Protein AF-A0A954BRS1-F1 (afdb_monomer_lite)

Structure (mmCIF, N/CA/C/O backbone):
data_AF-A0A954BRS1-F1
#
_entry.id   AF-A0A954BRS1-F1
#
loop_
_atom_site.group_PDB
_atom_site.id
_atom_site.type_symbol
_atom_site.label_atom_id
_atom_site.label_alt_id
_atom_site.label_comp_id
_atom_site.label_asym_id
_atom_site.label_entity_id
_atom_site.label_seq_id
_atom_site.pdbx_PDB_ins_code
_atom_site.Cartn_x
_atom_site.Cartn_y
_atom_site.Cartn_z
_atom_site.occupancy
_atom_site.B_iso_or_equiv
_atom_site.auth_seq_id
_atom_site.auth_comp_id
_atom_site.auth_asym_id
_atom_site.auth_atom_id
_atom_site.pdbx_PDB_model_num
ATOM 1 N N . MET A 1 1 ? -21.608 2.961 -16.930 1.00 39.28 1 MET A N 1
ATOM 2 C CA . MET A 1 1 ? -21.835 3.770 -15.714 1.00 39.28 1 MET A CA 1
ATOM 3 C C . MET A 1 1 ? -21.670 5.235 -16.089 1.00 39.28 1 MET A C 1
ATOM 5 O O . MET A 1 1 ? -20.703 5.577 -16.759 1.00 39.28 1 MET A O 1
ATOM 9 N N . GLN A 1 2 ? -22.696 6.045 -15.827 1.00 29.20 2 GLN A N 1
ATOM 10 C CA . GLN A 1 2 ? -22.836 7.419 -16.323 1.00 29.20 2 GLN A CA 1
ATOM 11 C C . GLN A 1 2 ? -21.915 8.383 -15.559 1.00 29.20 2 GLN A C 1
ATOM 13 O O . GLN A 1 2 ? -21.948 8.428 -14.335 1.00 29.20 2 GLN A O 1
ATOM 18 N N . LYS A 1 3 ? -21.108 9.162 -16.293 1.00 38.12 3 LYS A N 1
ATOM 19 C CA . LYS A 1 3 ? -20.276 10.249 -15.757 1.00 38.12 3 LYS A CA 1
ATOM 20 C C . LYS A 1 3 ? -21.136 11.505 -15.573 1.00 38.12 3 LYS A C 1
ATOM 22 O O . LYS A 1 3 ? -21.625 12.058 -16.558 1.00 38.12 3 LYS A O 1
ATOM 27 N N . HIS A 1 4 ? -21.290 11.975 -14.337 1.00 37.03 4 HIS A N 1
ATOM 28 C CA . HIS A 1 4 ? -21.826 13.307 -14.058 1.00 37.03 4 HIS A CA 1
ATOM 29 C C . HIS A 1 4 ? -20.732 14.359 -14.291 1.00 37.03 4 HIS A C 1
ATOM 31 O O . HIS A 1 4 ? -19.702 14.357 -13.626 1.00 37.03 4 HIS A O 1
ATOM 37 N N . ARG A 1 5 ? -20.959 15.258 -15.257 1.00 33.34 5 ARG A N 1
ATOM 38 C CA . ARG A 1 5 ? -20.211 16.512 -15.423 1.00 33.34 5 ARG A CA 1
ATOM 39 C C . ARG A 1 5 ? -20.953 17.614 -14.668 1.00 33.34 5 ARG A C 1
ATOM 41 O O . ARG A 1 5 ? -22.129 17.838 -14.946 1.00 33.34 5 ARG A O 1
ATOM 48 N N . LEU A 1 6 ? -20.273 18.309 -13.760 1.00 35.78 6 LEU A N 1
ATOM 49 C CA . LEU A 1 6 ? -20.763 19.554 -13.162 1.00 35.78 6 LEU A CA 1
ATOM 50 C C . LEU A 1 6 ? -20.298 20.758 -14.007 1.00 35.78 6 LEU A C 1
ATOM 52 O O . LEU A 1 6 ? -19.149 20.764 -14.458 1.00 35.78 6 LEU A O 1
ATOM 56 N N . PRO A 1 7 ? -21.161 21.760 -14.260 1.00 41.19 7 PRO A N 1
ATOM 57 C CA . PRO A 1 7 ? -20.803 22.958 -15.008 1.00 41.19 7 PRO A CA 1
ATOM 58 C C . PRO A 1 7 ? -20.132 24.009 -14.113 1.00 41.19 7 PRO A C 1
ATOM 60 O O . PRO A 1 7 ? -20.486 24.184 -12.949 1.00 41.19 7 PRO A O 1
ATOM 63 N N . GLY A 1 8 ? -19.163 24.718 -14.695 1.00 30.48 8 GLY A N 1
ATOM 64 C CA . GLY A 1 8 ? -18.417 25.792 -14.052 1.00 30.48 8 GLY A CA 1
ATOM 65 C C . GLY A 1 8 ? -19.248 27.048 -13.793 1.00 30.48 8 GLY A C 1
ATOM 66 O O . GLY A 1 8 ? -20.135 27.403 -14.570 1.00 30.48 8 GLY A O 1
ATOM 67 N N . LEU A 1 9 ? -18.894 27.749 -12.716 1.00 33.72 9 LEU A N 1
ATOM 68 C CA . LEU A 1 9 ? -19.356 29.099 -12.424 1.00 33.72 9 LEU A CA 1
ATOM 69 C C . LEU A 1 9 ? -18.153 30.051 -12.488 1.00 33.72 9 LEU A C 1
ATOM 71 O O . LEU A 1 9 ? -17.245 29.988 -11.663 1.00 33.72 9 LEU A O 1
ATOM 75 N N . MET A 1 10 ? -18.151 30.921 -13.499 1.00 32.47 10 MET A N 1
ATOM 76 C CA . MET A 1 10 ? -17.322 32.124 -13.548 1.00 32.47 10 MET A CA 1
ATOM 77 C C . MET A 1 10 ? -17.884 33.156 -12.567 1.00 32.47 10 MET A C 1
ATOM 79 O O . MET A 1 10 ? -19.060 33.504 -12.658 1.00 32.47 10 MET A O 1
ATOM 83 N N . ALA A 1 11 ? -17.036 33.715 -11.707 1.00 34.16 11 ALA A N 1
ATOM 84 C CA . ALA A 1 11 ? -17.316 34.971 -11.023 1.00 34.16 11 ALA A CA 1
ATOM 85 C C . ALA A 1 11 ? -16.208 35.979 -11.355 1.00 34.16 11 ALA A C 1
ATOM 87 O O . ALA A 1 11 ? -15.057 35.825 -10.951 1.00 34.16 11 ALA A O 1
ATOM 88 N N . LEU A 1 12 ? -16.586 36.995 -12.136 1.00 31.58 12 LEU A N 1
ATOM 89 C CA . LEU A 1 12 ? -15.852 38.244 -12.314 1.00 31.58 12 LEU A CA 1
ATOM 90 C C . LEU A 1 12 ? -15.767 38.974 -10.968 1.00 31.58 12 LEU A C 1
ATOM 92 O O . LEU A 1 12 ? -16.793 39.187 -10.325 1.00 31.58 12 LEU A O 1
ATOM 96 N N . LEU A 1 13 ? -14.582 39.468 -10.612 1.00 31.12 13 LEU A N 1
ATOM 97 C CA . LEU A 1 13 ? -14.443 40.549 -9.641 1.00 31.12 13 LEU A CA 1
ATOM 98 C C . LEU A 1 13 ? -13.530 41.633 -10.217 1.00 31.12 13 LEU A C 1
ATOM 100 O O . LEU A 1 13 ? -12.392 41.401 -10.618 1.00 31.12 13 LEU A O 1
ATOM 104 N N . THR A 1 14 ? -14.138 42.805 -10.337 1.00 32.53 14 THR A N 1
ATOM 105 C CA . THR A 1 14 ? -13.657 44.045 -10.937 1.00 32.53 14 THR A CA 1
ATOM 106 C C . THR A 1 14 ? -12.590 44.749 -10.107 1.00 32.53 14 THR A C 1
ATOM 108 O O . THR A 1 14 ? -12.611 44.731 -8.879 1.00 32.53 14 THR A O 1
ATOM 111 N N . LEU A 1 15 ? -11.709 45.436 -10.841 1.00 30.33 15 LEU A N 1
ATOM 112 C CA . LEU A 1 15 ? -10.678 46.363 -10.389 1.00 30.33 15 LEU A CA 1
ATOM 113 C C . LEU A 1 15 ? -11.187 47.426 -9.398 1.00 30.33 15 LEU A C 1
ATOM 115 O O . LEU A 1 15 ? -12.206 48.072 -9.636 1.00 30.33 15 LEU A O 1
ATOM 119 N N . GLY A 1 16 ? -10.361 47.714 -8.391 1.00 28.31 16 GLY A N 1
ATOM 120 C CA . GLY A 1 16 ? -10.370 48.956 -7.621 1.00 28.31 16 GLY A CA 1
ATOM 121 C C . GLY A 1 16 ? -8.934 49.444 -7.434 1.00 28.31 16 GLY A C 1
ATOM 122 O O . GLY A 1 16 ? -8.143 48.818 -6.738 1.00 28.31 16 GLY A O 1
ATOM 123 N N . CYS A 1 17 ? -8.598 50.530 -8.120 1.00 24.92 17 CYS A N 1
ATOM 124 C CA . CYS A 1 17 ? -7.286 51.154 -8.211 1.00 24.92 17 CYS A CA 1
ATOM 125 C C . CYS A 1 17 ? -7.252 52.391 -7.303 1.00 24.92 17 CYS A C 1
ATOM 127 O O . CYS A 1 17 ? -8.019 53.313 -7.562 1.00 24.92 17 CYS A O 1
ATOM 129 N N . THR A 1 18 ? -6.336 52.461 -6.327 1.00 32.69 18 THR A N 1
ATOM 130 C CA . THR A 1 18 ? -5.859 53.749 -5.790 1.00 32.69 18 THR A CA 1
ATOM 131 C C . THR A 1 18 ? -4.382 53.670 -5.402 1.00 32.69 18 THR A C 1
ATOM 133 O O . THR A 1 18 ? -3.932 52.750 -4.727 1.00 32.69 18 THR A O 1
ATOM 136 N N . LEU A 1 19 ? -3.661 54.665 -5.913 1.00 30.50 19 LEU A N 1
ATOM 137 C CA . LEU A 1 19 ? -2.230 54.945 -5.884 1.00 30.50 19 LEU A CA 1
ATOM 138 C C . LEU A 1 19 ? -1.729 55.565 -4.555 1.00 30.50 19 LEU A C 1
ATOM 140 O O . LEU A 1 19 ? -2.523 56.106 -3.791 1.00 30.50 19 LEU A O 1
ATOM 144 N N . LEU A 1 20 ? -0.386 55.655 -4.473 1.00 29.64 20 LEU A N 1
ATOM 145 C CA . LEU A 1 20 ? 0.505 56.484 -3.622 1.00 29.64 20 LEU A CA 1
ATOM 146 C C . LEU A 1 20 ? 1.014 55.791 -2.340 1.00 29.64 20 LEU A C 1
ATOM 148 O O . LEU A 1 20 ? 0.230 55.252 -1.580 1.00 29.64 20 LEU A O 1
ATOM 152 N N . ALA A 1 21 ? 2.299 55.814 -1.974 1.00 28.97 21 ALA A N 1
ATOM 153 C CA . ALA A 1 21 ? 3.507 56.374 -2.576 1.00 28.97 21 ALA A CA 1
ATOM 154 C C . ALA A 1 21 ? 4.735 55.952 -1.731 1.00 28.97 21 ALA A C 1
ATOM 156 O O . ALA A 1 21 ? 4.647 55.912 -0.512 1.00 28.97 21 ALA A O 1
ATOM 157 N N . VAL A 1 22 ? 5.874 55.769 -2.415 1.00 29.62 22 VAL A N 1
ATOM 158 C CA . VAL A 1 22 ? 7.254 56.102 -1.989 1.00 29.62 22 VAL A CA 1
ATOM 159 C C . VAL A 1 22 ? 7.907 55.306 -0.842 1.00 29.62 22 VAL A C 1
ATOM 161 O O . VAL A 1 22 ? 7.556 55.446 0.322 1.00 29.62 22 VAL A O 1
ATOM 164 N N . GLY A 1 23 ? 9.040 54.668 -1.173 1.00 26.72 23 GLY A N 1
ATOM 165 C CA . GLY A 1 23 ? 10.257 54.833 -0.366 1.00 26.72 23 GLY A CA 1
ATOM 166 C C . GLY A 1 23 ? 11.104 53.588 -0.081 1.00 26.72 23 GLY A C 1
ATOM 167 O O . GLY A 1 23 ? 10.719 52.743 0.708 1.00 26.72 23 GLY A O 1
ATOM 168 N N . CYS A 1 24 ? 12.333 53.612 -0.606 1.00 25.83 24 CYS A N 1
ATOM 169 C CA . CYS A 1 24 ? 13.547 52.921 -0.140 1.00 25.83 24 CYS A CA 1
ATOM 170 C C . CYS A 1 24 ? 13.795 51.431 -0.464 1.00 25.83 24 CYS A C 1
ATOM 172 O O . CYS A 1 24 ? 13.363 50.506 0.211 1.00 25.83 24 CYS A O 1
ATOM 174 N N . SER A 1 25 ? 14.662 51.271 -1.470 1.00 32.06 25 SER A N 1
ATOM 175 C CA . SER A 1 25 ? 15.741 50.285 -1.621 1.00 32.06 25 SER A CA 1
ATOM 176 C C . SER A 1 25 ? 16.180 49.545 -0.345 1.00 32.06 25 SER A C 1
ATOM 178 O O . SER A 1 25 ? 16.540 50.168 0.650 1.00 32.06 25 SER A O 1
ATOM 180 N N . THR A 1 26 ? 16.287 48.217 -0.418 1.00 35.19 26 THR A N 1
ATOM 181 C CA . THR A 1 26 ? 17.579 47.502 -0.364 1.00 35.19 26 THR A CA 1
ATOM 182 C C . THR A 1 26 ? 17.375 46.011 -0.640 1.00 35.19 26 THR A C 1
ATOM 184 O O . THR A 1 26 ? 16.468 45.356 -0.140 1.00 35.19 26 THR A O 1
ATOM 187 N N . THR A 1 27 ? 18.249 45.474 -1.480 1.00 41.09 27 THR A N 1
ATOM 188 C CA . THR A 1 27 ? 18.452 44.050 -1.746 1.00 41.09 27 THR A CA 1
ATOM 189 C C . THR A 1 27 ? 18.864 43.288 -0.484 1.00 41.09 27 THR A C 1
ATOM 191 O O . THR A 1 27 ? 19.872 43.652 0.122 1.00 41.09 27 THR A O 1
ATOM 194 N N . LYS A 1 28 ? 18.207 42.165 -0.160 1.00 34.03 28 LYS A N 1
ATOM 195 C CA . LYS A 1 28 ? 18.856 41.069 0.581 1.00 34.03 28 LYS A CA 1
ATOM 196 C C . LYS A 1 28 ? 18.147 39.726 0.364 1.00 34.03 28 LYS A C 1
ATOM 198 O O . LYS A 1 28 ? 16.968 39.580 0.658 1.00 34.03 28 LYS A O 1
ATOM 203 N N . LYS A 1 29 ? 18.899 38.758 -0.173 1.00 36.53 29 LYS A N 1
ATOM 204 C CA . LYS A 1 29 ? 18.597 37.321 -0.116 1.00 36.53 29 LYS A CA 1
ATOM 205 C C . LYS A 1 29 ? 18.714 36.874 1.344 1.00 36.53 29 LYS A C 1
ATOM 207 O O . LYS A 1 29 ? 19.709 37.217 1.976 1.00 36.53 29 LYS A O 1
ATOM 212 N N . ALA A 1 30 ? 17.755 36.097 1.834 1.00 33.16 30 ALA A N 1
ATOM 213 C CA . ALA A 1 30 ? 17.856 35.383 3.102 1.00 33.16 30 ALA A CA 1
ATOM 214 C C . ALA A 1 30 ? 18.032 33.886 2.802 1.00 33.16 30 ALA A C 1
ATOM 216 O O . ALA A 1 30 ? 17.061 33.162 2.615 1.00 33.16 30 ALA A O 1
ATOM 217 N N . ASN A 1 31 ? 19.294 33.474 2.678 1.00 35.81 31 ASN A N 1
ATOM 218 C CA . ASN A 1 31 ? 19.746 32.142 3.065 1.00 35.81 31 ASN A CA 1
ATOM 219 C C . ASN A 1 31 ? 20.527 32.382 4.355 1.00 35.81 31 ASN A C 1
ATOM 221 O O . ASN A 1 31 ? 21.658 32.857 4.275 1.00 35.81 31 ASN A O 1
ATOM 225 N N . ASP A 1 32 ? 19.920 32.108 5.503 1.00 32.66 32 ASP A N 1
ATOM 226 C CA . ASP A 1 32 ? 20.628 32.094 6.780 1.00 32.66 32 ASP A CA 1
ATOM 227 C C . ASP A 1 32 ? 20.746 30.632 7.225 1.00 32.66 32 ASP A C 1
ATOM 229 O O . ASP A 1 32 ? 19.854 30.064 7.853 1.00 32.66 32 ASP A O 1
ATOM 233 N N . GLU A 1 33 ? 21.859 30.013 6.833 1.00 35.00 33 GLU A N 1
ATOM 234 C CA . GLU A 1 33 ? 22.472 28.929 7.599 1.00 35.00 33 GLU A CA 1
ATOM 235 C C . GLU A 1 33 ? 23.139 29.556 8.836 1.00 35.00 33 GLU A C 1
ATOM 237 O O . GLU A 1 33 ? 23.806 30.590 8.705 1.00 35.00 33 GLU A O 1
ATOM 242 N N . PRO A 1 34 ? 23.013 28.977 10.041 1.00 34.97 34 PRO A N 1
ATOM 243 C CA . PRO A 1 34 ? 23.791 29.445 11.174 1.00 34.97 34 PRO A CA 1
ATOM 244 C C . PRO A 1 34 ? 25.262 29.048 10.998 1.00 34.97 34 PRO A C 1
ATOM 246 O O . PRO A 1 34 ? 25.619 27.874 10.912 1.00 34.97 34 PRO A O 1
ATOM 249 N N . ALA A 1 35 ? 26.116 30.069 10.963 1.00 32.16 35 ALA A N 1
ATOM 250 C CA . ALA A 1 35 ? 27.563 29.953 10.958 1.00 32.16 35 ALA A CA 1
ATOM 251 C C . ALA A 1 35 ? 28.080 29.311 12.258 1.00 32.16 35 ALA A C 1
ATOM 253 O O . ALA A 1 35 ? 27.888 29.852 13.349 1.00 32.16 35 ALA A O 1
ATOM 254 N N . CYS A 1 36 ? 28.816 28.206 12.139 1.00 29.81 36 CYS A N 1
ATOM 255 C CA . CYS A 1 36 ? 29.741 27.761 13.176 1.00 29.81 36 CYS A CA 1
ATOM 256 C C . CYS A 1 36 ? 30.990 28.654 13.125 1.00 29.81 36 CYS A C 1
ATOM 258 O O . CYS A 1 36 ? 31.814 28.542 12.217 1.00 29.81 36 CYS A O 1
ATOM 260 N N . GLY A 1 37 ? 31.107 29.570 14.087 1.00 30.98 37 GLY A N 1
ATOM 261 C CA . GLY A 1 37 ? 32.340 30.306 14.350 1.00 30.98 37 GLY A CA 1
ATOM 262 C C . GLY A 1 37 ? 33.430 29.364 14.865 1.00 30.98 37 GLY A C 1
ATOM 263 O O . GLY A 1 37 ? 33.167 28.499 15.697 1.00 30.98 37 GLY A O 1
ATOM 264 N N . GLY A 1 38 ? 34.644 29.518 14.340 1.00 31.33 38 GLY A N 1
ATOM 265 C CA . GLY A 1 38 ? 35.818 28.788 14.801 1.00 31.33 38 GLY A CA 1
ATOM 266 C C . GLY A 1 38 ? 36.460 29.435 16.025 1.00 31.33 38 GLY A C 1
ATOM 267 O O . GLY A 1 38 ? 36.491 30.652 16.122 1.00 31.33 38 GLY A O 1
ATOM 268 N N . GLU A 1 39 ? 37.002 28.617 16.923 1.00 30.11 39 GLU A N 1
ATOM 269 C CA . GLU A 1 39 ? 38.401 28.677 17.364 1.00 30.11 39 GLU A CA 1
ATOM 270 C C . GLU A 1 39 ? 38.724 27.474 18.263 1.00 30.11 39 GLU A C 1
ATOM 272 O O . GLU A 1 39 ? 37.850 26.778 18.770 1.00 30.11 39 GLU A O 1
ATOM 277 N N . ALA A 1 40 ? 40.012 27.173 18.344 1.00 32.09 40 ALA A N 1
ATOM 278 C CA . ALA A 1 40 ? 40.575 25.868 18.632 1.00 32.09 40 ALA A CA 1
ATOM 279 C C . ALA A 1 40 ? 40.472 25.392 20.094 1.00 32.09 40 ALA A C 1
ATOM 281 O O . ALA A 1 40 ? 40.858 26.098 21.018 1.00 32.09 40 ALA A O 1
ATOM 282 N N . CYS A 1 41 ? 40.107 24.118 20.257 1.00 31.38 41 CYS A N 1
ATOM 283 C CA . CYS A 1 41 ? 40.555 23.161 21.282 1.00 31.38 41 CYS A CA 1
ATOM 284 C C . CYS A 1 41 ? 40.460 21.786 20.579 1.00 31.38 41 CYS A C 1
ATOM 286 O O . CYS A 1 41 ? 39.425 21.468 20.016 1.00 31.38 41 CYS A O 1
ATOM 288 N N . GLY A 1 42 ? 41.482 20.952 20.412 1.00 28.62 42 GLY A N 1
ATOM 289 C CA . GLY A 1 42 ? 42.539 20.626 21.353 1.00 28.62 42 GLY A CA 1
ATOM 290 C C . GLY A 1 42 ? 42.311 19.218 21.915 1.00 28.62 42 GLY A C 1
ATOM 291 O O . GLY A 1 42 ? 42.106 19.082 23.108 1.00 28.62 42 GLY A O 1
ATOM 292 N N . GLY A 1 43 ? 42.364 18.187 21.062 1.00 30.59 43 GLY A N 1
ATOM 293 C CA . GLY A 1 43 ? 42.568 16.795 21.479 1.00 30.59 43 GLY A CA 1
ATOM 294 C C . GLY A 1 43 ? 41.331 15.978 21.884 1.00 30.59 43 GLY A C 1
ATOM 295 O O . GLY A 1 43 ? 40.523 16.381 22.705 1.00 30.59 43 GLY A O 1
ATOM 296 N N . SER A 1 44 ? 41.327 14.739 21.382 1.00 35.78 44 SER A N 1
ATOM 297 C CA . SER A 1 44 ? 40.553 13.581 21.844 1.00 35.78 44 SER A CA 1
ATOM 298 C C . SER A 1 44 ? 39.067 13.506 21.459 1.00 35.78 44 SER A C 1
ATOM 300 O O . SER A 1 44 ? 38.248 14.319 21.859 1.00 35.78 44 SER A O 1
ATOM 302 N N . ALA A 1 45 ? 38.744 12.427 20.738 1.00 38.97 45 ALA A N 1
ATOM 303 C CA . ALA A 1 45 ? 37.420 11.819 20.613 1.00 38.97 45 ALA A CA 1
ATOM 304 C C . ALA A 1 45 ? 36.270 12.718 20.113 1.00 38.97 45 ALA A C 1
ATOM 306 O O . ALA A 1 45 ? 35.374 13.078 20.869 1.00 38.97 45 ALA A O 1
ATOM 307 N N . CYS A 1 46 ? 36.189 12.933 18.797 1.00 29.38 46 CYS A N 1
ATOM 308 C CA . CYS A 1 46 ? 34.884 13.145 18.166 1.00 29.38 46 CYS A CA 1
ATOM 309 C C . CYS A 1 46 ? 34.291 11.770 17.863 1.00 29.38 46 CYS A C 1
ATOM 311 O O . CYS A 1 46 ? 34.499 11.189 16.797 1.00 29.38 46 CYS A O 1
ATOM 313 N N . GLY A 1 47 ? 33.626 11.224 18.881 1.00 29.39 47 GLY A N 1
ATOM 314 C CA . GLY A 1 47 ? 32.664 10.156 18.698 1.00 29.39 47 GLY A CA 1
ATOM 315 C C . GLY A 1 47 ? 31.600 10.595 17.699 1.00 29.39 47 GLY A C 1
ATOM 316 O O . GLY A 1 47 ? 31.274 11.774 17.584 1.00 29.39 47 GLY A O 1
ATOM 317 N N . SER A 1 48 ? 31.090 9.617 16.968 1.00 32.72 48 SER A N 1
ATOM 318 C CA . SER A 1 48 ? 29.835 9.692 16.242 1.00 32.72 48 SER A CA 1
ATOM 319 C C . SER A 1 48 ? 28.751 10.281 17.149 1.00 32.72 48 SER A C 1
ATOM 321 O O . SER A 1 48 ? 28.161 9.560 17.956 1.00 32.72 48 SER 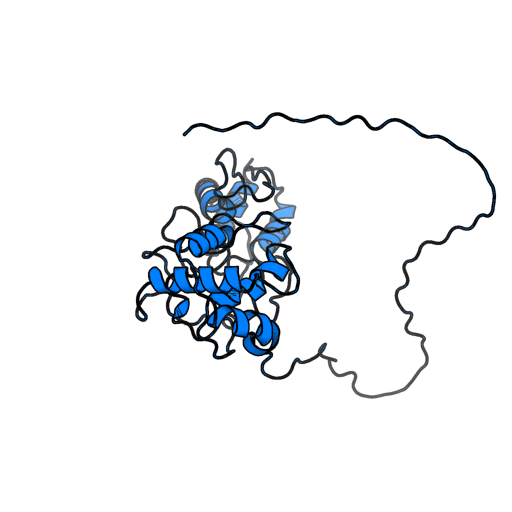A O 1
ATOM 323 N N . GLU A 1 49 ? 28.488 11.578 17.026 1.00 29.78 49 GLU A N 1
ATOM 324 C CA . GLU A 1 49 ? 27.228 12.161 17.463 1.00 29.78 49 GLU A CA 1
ATOM 325 C C . GLU A 1 49 ? 26.155 11.597 16.537 1.00 29.78 49 GLU A C 1
ATOM 327 O O . GLU A 1 49 ? 25.850 12.112 15.464 1.00 29.78 49 GLU A O 1
ATOM 332 N N . THR A 1 50 ? 25.634 10.443 16.942 1.00 33.47 50 THR A N 1
ATOM 333 C CA . THR A 1 50 ? 24.315 9.978 16.552 1.00 33.47 50 THR A CA 1
ATOM 334 C C . THR A 1 50 ? 23.351 11.138 16.762 1.00 33.47 50 THR A C 1
ATOM 336 O O . THR A 1 50 ? 23.135 11.557 17.901 1.00 33.47 50 THR A O 1
ATOM 339 N N . CYS A 1 51 ? 22.789 11.667 15.674 1.00 29.84 51 CYS A N 1
ATOM 340 C CA . CYS A 1 51 ? 21.585 12.480 15.738 1.00 29.84 51 CYS A CA 1
ATOM 341 C C . CYS A 1 51 ? 20.569 11.723 16.601 1.00 29.84 51 CYS A C 1
ATOM 343 O O . CYS A 1 51 ? 20.217 10.599 16.255 1.00 29.84 51 CYS A O 1
ATOM 345 N N . GLY A 1 52 ? 20.216 12.319 17.745 1.00 29.30 52 GLY A N 1
ATOM 346 C CA . GLY A 1 52 ? 19.161 11.919 18.677 1.00 29.30 52 GLY A CA 1
ATOM 347 C C . GLY A 1 52 ? 18.774 10.444 18.653 1.00 29.30 52 GLY A C 1
ATOM 348 O O . GLY A 1 52 ? 17.859 10.061 17.934 1.00 29.30 52 GLY A O 1
ATOM 349 N N . GLY A 1 53 ? 19.426 9.626 19.481 1.00 32.97 53 GLY A N 1
ATOM 350 C CA . GLY A 1 53 ? 18.856 8.338 19.857 1.00 32.97 53 GLY A CA 1
ATOM 351 C C . GLY A 1 53 ? 17.557 8.572 20.627 1.00 32.97 53 GLY A C 1
ATOM 352 O O . GLY A 1 53 ? 17.603 8.853 21.824 1.00 32.97 53 GLY A O 1
ATOM 353 N N . GLU A 1 54 ? 16.420 8.493 19.938 1.00 35.53 54 GLU A N 1
ATOM 354 C CA . GLU A 1 54 ? 15.097 8.465 20.556 1.00 35.53 54 GLU A CA 1
ATOM 355 C C . GLU A 1 54 ? 14.984 7.211 21.434 1.00 35.53 54 GLU A C 1
ATOM 357 O O . GLU A 1 54 ? 15.291 6.080 21.042 1.00 35.53 54 GLU A O 1
ATOM 362 N N . THR A 1 55 ? 14.632 7.444 22.694 1.00 36.53 55 THR A N 1
ATOM 363 C CA . THR A 1 55 ? 14.453 6.421 23.719 1.00 36.53 55 THR A CA 1
ATOM 364 C C . THR A 1 55 ? 13.205 5.584 23.454 1.00 36.53 55 THR A C 1
ATOM 366 O O . THR A 1 55 ? 12.268 6.018 22.800 1.00 36.53 55 THR A O 1
ATOM 369 N N . ALA A 1 56 ? 13.196 4.370 24.002 1.00 39.31 56 ALA A N 1
ATOM 370 C CA . ALA A 1 56 ? 12.118 3.395 23.918 1.00 39.31 56 ALA A CA 1
ATOM 371 C C . ALA A 1 56 ? 10.692 3.987 24.013 1.00 39.31 56 ALA A C 1
ATOM 373 O O . ALA A 1 56 ? 10.225 4.311 25.099 1.00 39.31 56 ALA A O 1
ATOM 374 N N . GLY A 1 57 ? 9.982 3.980 22.881 1.00 44.31 57 GLY A N 1
ATOM 375 C CA . GLY A 1 57 ? 8.527 3.872 22.822 1.00 44.31 57 GLY A CA 1
ATOM 376 C C . GLY A 1 57 ? 7.741 5.171 22.949 1.00 44.31 57 GLY A C 1
ATOM 377 O O . GLY A 1 57 ? 6.983 5.311 23.903 1.00 44.31 57 GLY A O 1
ATOM 378 N N . ASP A 1 58 ? 7.771 6.013 21.918 1.00 46.56 58 ASP A N 1
ATOM 379 C CA . ASP A 1 58 ? 6.598 6.827 21.591 1.00 46.56 58 ASP A CA 1
ATOM 380 C C . ASP A 1 58 ? 5.465 5.866 21.204 1.00 46.56 58 ASP A C 1
ATOM 382 O O . ASP A 1 58 ? 5.370 5.381 20.069 1.00 46.56 58 ASP A O 1
ATOM 386 N N . LYS A 1 59 ? 4.619 5.493 22.169 1.00 63.09 59 LYS A N 1
ATOM 387 C CA . LYS A 1 59 ? 3.426 4.708 21.853 1.00 63.09 59 LYS A CA 1
ATOM 388 C C . LYS A 1 59 ? 2.522 5.603 21.018 1.00 63.09 59 LYS A C 1
ATOM 390 O O . LYS A 1 59 ? 2.171 6.695 21.443 1.00 63.09 59 LYS A O 1
ATOM 395 N N . LEU A 1 60 ? 2.116 5.139 19.837 1.00 63.41 60 LEU A N 1
ATOM 396 C CA . LEU A 1 60 ? 1.128 5.832 18.996 1.00 63.41 60 LEU A CA 1
ATOM 397 C C . LEU A 1 60 ? -0.117 6.244 19.796 1.00 63.41 60 LEU A C 1
ATOM 399 O O . LEU A 1 60 ? -0.684 7.303 19.562 1.00 63.41 60 LEU A O 1
ATOM 403 N N . GLU A 1 61 ? -0.480 5.424 20.779 1.00 62.41 61 GLU A N 1
ATOM 404 C CA . GLU A 1 61 ? -1.551 5.678 21.737 1.00 62.41 61 GLU A CA 1
ATOM 405 C C . GLU A 1 61 ? -1.324 6.925 22.590 1.00 62.41 61 GLU A C 1
ATOM 407 O O . GLU A 1 61 ? -2.293 7.571 22.924 1.00 62.41 61 GLU A O 1
ATOM 412 N N . GLU A 1 62 ? -0.088 7.286 22.939 1.00 69.50 62 GLU A N 1
ATOM 413 C CA . GLU A 1 62 ? 0.217 8.495 23.719 1.00 69.50 62 GLU A CA 1
ATOM 414 C C . GLU A 1 62 ? 0.178 9.741 22.827 1.00 69.50 62 GLU A C 1
ATOM 416 O O . GLU A 1 62 ? -0.318 10.790 23.232 1.00 69.50 62 GLU A O 1
ATOM 421 N N . ARG A 1 63 ? 0.640 9.614 21.578 1.00 70.12 63 ARG A N 1
ATOM 422 C CA . ARG A 1 63 ? 0.637 10.709 20.600 1.00 70.12 63 ARG A CA 1
ATOM 423 C C . ARG A 1 63 ? -0.767 11.083 20.124 1.00 70.12 63 ARG A C 1
ATOM 425 O O . ARG A 1 63 ? -1.025 12.255 19.865 1.00 70.12 63 ARG A O 1
ATOM 432 N N . PHE A 1 64 ? -1.642 10.092 19.992 1.00 75.44 64 PHE A N 1
ATOM 433 C CA . PHE A 1 64 ? -3.013 10.256 19.508 1.00 75.44 64 PHE A CA 1
ATOM 434 C C . PHE A 1 64 ? -4.055 9.926 20.586 1.00 75.44 64 PHE A C 1
ATOM 436 O O . PHE A 1 64 ? -5.213 9.672 20.260 1.00 75.44 64 PHE A O 1
ATOM 443 N N . ALA A 1 65 ? -3.648 9.943 21.865 1.00 76.81 65 ALA A N 1
ATOM 444 C CA . ALA A 1 65 ? -4.478 9.558 23.010 1.00 76.81 65 ALA A CA 1
ATOM 445 C C . ALA A 1 65 ? -5.813 10.291 23.009 1.00 76.81 65 ALA A C 1
ATOM 447 O O . ALA A 1 65 ? -6.860 9.668 23.084 1.00 76.81 65 ALA A O 1
ATOM 448 N N . GLU A 1 66 ? -5.777 11.614 22.858 1.00 83.25 66 GLU A N 1
ATOM 449 C CA . GLU A 1 66 ? -6.969 12.454 22.948 1.00 83.25 66 GLU A CA 1
ATOM 450 C C . GLU A 1 66 ? -7.998 12.111 21.862 1.00 83.25 66 GLU A C 1
ATOM 452 O O . GLU A 1 66 ? -9.171 11.888 22.160 1.00 83.25 66 GLU A O 1
ATOM 457 N N . THR A 1 67 ? -7.564 12.002 20.605 1.00 86.06 67 THR A N 1
ATOM 458 C CA . THR A 1 67 ? -8.454 11.659 19.489 1.00 86.06 67 THR A CA 1
ATOM 459 C C . THR A 1 67 ? -8.985 10.233 19.622 1.00 86.06 67 THR A C 1
ATOM 461 O O . THR A 1 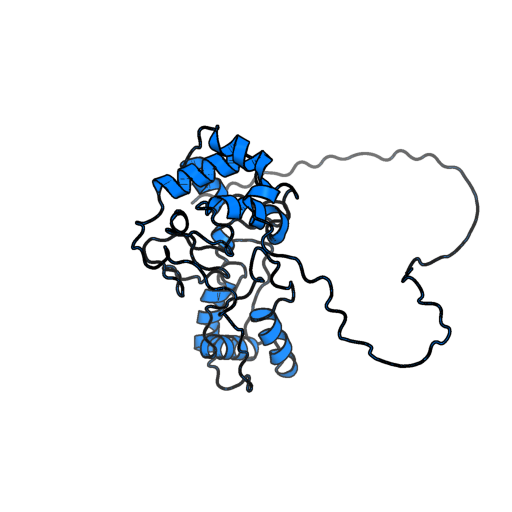67 ? -10.175 9.992 19.400 1.00 86.06 67 THR A O 1
ATOM 464 N N . TRP A 1 68 ? -8.125 9.289 20.009 1.00 84.50 68 TRP A N 1
ATOM 465 C CA . TRP A 1 68 ? -8.49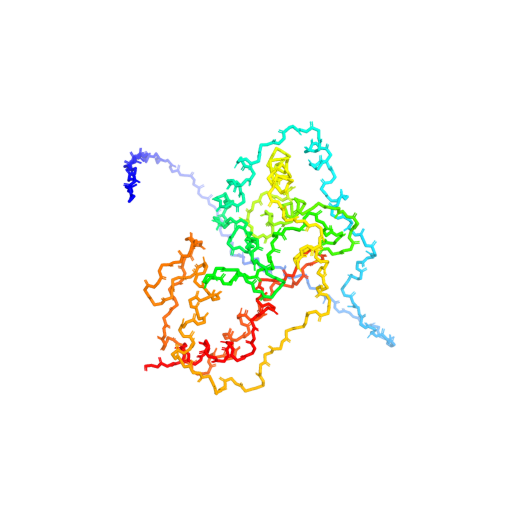9 7.887 20.160 1.00 84.50 68 TRP A CA 1
ATOM 466 C C . TRP A 1 68 ? -9.444 7.652 21.343 1.00 84.50 68 TRP A C 1
ATOM 468 O O . TRP A 1 68 ? -10.448 6.956 21.191 1.00 84.50 68 TRP A O 1
ATOM 478 N N . ASP A 1 69 ? -9.177 8.271 22.492 1.00 86.19 69 ASP A N 1
ATOM 479 C CA . ASP A 1 69 ? -10.017 8.192 23.689 1.00 86.19 69 ASP A CA 1
ATOM 480 C C . ASP A 1 69 ? -11.425 8.717 23.403 1.00 86.19 69 ASP A C 1
ATOM 482 O O . ASP A 1 69 ? -12.409 8.149 23.877 1.00 86.19 69 ASP A O 1
ATOM 486 N N . VAL A 1 70 ? -11.552 9.755 22.570 1.00 90.25 70 VAL A N 1
ATOM 487 C CA . VAL A 1 70 ? -12.860 10.193 22.075 1.00 90.25 70 VAL A CA 1
ATOM 488 C C . VAL A 1 70 ? -13.448 9.151 21.123 1.00 90.25 70 VAL A C 1
ATOM 490 O O . VAL A 1 70 ? -14.590 8.738 21.325 1.00 90.25 70 VAL A O 1
ATOM 493 N N . ALA A 1 71 ? -12.693 8.682 20.124 1.00 89.38 71 ALA A N 1
ATOM 494 C CA . ALA A 1 71 ? -13.174 7.743 19.108 1.00 89.38 71 ALA A CA 1
ATOM 495 C C . ALA A 1 71 ? -13.795 6.470 19.708 1.00 89.38 71 ALA A C 1
ATOM 497 O O . ALA A 1 71 ? -14.864 6.046 19.271 1.00 89.38 71 ALA A O 1
ATOM 498 N N . VAL A 1 72 ? -13.191 5.894 20.754 1.00 86.56 72 VAL A N 1
ATOM 499 C CA . VAL A 1 72 ? -13.706 4.672 21.404 1.00 86.56 72 VAL A CA 1
ATOM 500 C C . VAL A 1 72 ? -15.017 4.873 22.169 1.00 86.56 72 VAL A C 1
ATOM 502 O O . VAL A 1 72 ? -15.673 3.891 22.520 1.00 86.56 72 VAL A O 1
ATOM 505 N N . THR A 1 73 ? -15.411 6.121 22.435 1.00 92.12 73 THR A N 1
ATOM 506 C CA . THR A 1 73 ? -16.716 6.451 23.035 1.00 92.12 73 THR A CA 1
ATOM 507 C C . THR A 1 73 ? -17.808 6.684 21.994 1.00 92.12 73 THR A C 1
ATOM 509 O O . THR A 1 73 ? -18.993 6.687 22.336 1.00 92.12 73 THR A O 1
ATOM 512 N N . LEU A 1 74 ? -17.429 6.873 20.728 1.00 94.50 74 LEU A N 1
ATOM 513 C CA . LEU A 1 74 ? -18.357 7.116 19.634 1.00 94.50 74 LEU A CA 1
ATOM 514 C C . LEU A 1 74 ? -18.920 5.800 19.089 1.00 94.50 74 LEU A C 1
ATOM 516 O O . LEU A 1 74 ? -18.310 4.734 19.167 1.00 94.50 74 LEU A O 1
ATOM 520 N N . SER A 1 75 ? -20.113 5.884 18.504 1.00 95.62 75 SER A N 1
ATOM 521 C CA . SER A 1 75 ? -20.653 4.802 17.681 1.00 95.62 75 SER A CA 1
ATOM 522 C C . SER A 1 75 ? -20.147 4.980 16.254 1.00 95.62 75 SER A C 1
ATOM 524 O O . SER A 1 75 ? -20.468 5.980 15.615 1.00 95.62 75 SER A O 1
ATOM 526 N N . GLY A 1 76 ? -19.341 4.030 15.782 1.00 95.62 76 GLY A N 1
ATOM 527 C CA . GLY A 1 76 ? -18.849 4.012 14.408 1.00 95.62 76 GLY A CA 1
ATOM 528 C C . GLY A 1 76 ? -19.842 3.395 13.423 1.00 95.62 76 GLY A C 1
ATOM 529 O O . GLY A 1 76 ? -20.611 2.499 13.779 1.00 95.62 76 GLY A O 1
ATOM 530 N N . ASP A 1 77 ? -19.775 3.839 12.173 1.00 97.62 77 ASP A N 1
ATOM 531 C CA . ASP A 1 77 ? -20.480 3.279 11.022 1.00 97.62 77 ASP A CA 1
ATOM 532 C C . ASP A 1 77 ? -19.488 2.562 10.088 1.00 97.62 77 ASP A C 1
ATOM 534 O O . ASP A 1 77 ? -18.567 3.161 9.532 1.00 97.62 77 ASP A O 1
ATOM 538 N N . ALA A 1 78 ? -19.678 1.252 9.903 1.00 96.38 78 ALA A N 1
ATOM 539 C CA . ALA A 1 78 ? -18.800 0.431 9.073 1.00 96.38 78 ALA A CA 1
ATOM 540 C C . ALA A 1 78 ? -18.841 0.809 7.581 1.00 96.38 78 ALA A C 1
ATOM 542 O O . ALA A 1 78 ? -17.832 0.662 6.889 1.00 96.38 78 ALA A O 1
ATOM 543 N N . GLU A 1 79 ? -19.974 1.297 7.070 1.00 97.44 79 GLU A N 1
ATOM 544 C CA . GLU A 1 79 ? -20.082 1.748 5.680 1.00 97.44 79 GLU A CA 1
ATOM 545 C C . GLU A 1 79 ? -19.336 3.070 5.489 1.00 97.44 79 GLU A C 1
ATOM 547 O O . GLU A 1 79 ? -18.554 3.208 4.543 1.00 97.44 79 GLU A O 1
ATOM 552 N N . ALA A 1 80 ? -19.489 4.003 6.434 1.00 97.19 80 ALA A N 1
ATOM 553 C CA . ALA A 1 80 ? -18.714 5.241 6.452 1.00 97.19 80 ALA A CA 1
ATOM 554 C C . ALA A 1 80 ? -17.206 4.957 6.560 1.00 97.19 80 ALA A C 1
ATOM 556 O O . ALA A 1 80 ? -16.416 5.531 5.813 1.00 97.19 80 ALA A O 1
ATOM 557 N N . GLY A 1 81 ? -16.800 4.002 7.402 1.00 95.44 81 GLY A N 1
ATOM 558 C CA . GLY A 1 81 ? -15.399 3.605 7.551 1.00 95.44 81 GLY A CA 1
ATOM 559 C C . GLY A 1 81 ? -14.826 2.987 6.281 1.00 95.44 81 GLY A C 1
ATOM 560 O O . GLY A 1 81 ? -13.715 3.321 5.862 1.00 95.44 81 GLY A O 1
ATOM 561 N N . ARG A 1 82 ? -15.603 2.130 5.609 1.00 96.25 82 ARG A N 1
ATOM 562 C CA . ARG A 1 82 ? -15.236 1.588 4.297 1.00 96.25 82 ARG A CA 1
ATOM 563 C C . ARG A 1 82 ? -15.077 2.702 3.267 1.00 96.25 82 ARG A C 1
ATOM 565 O O . ARG A 1 82 ? -14.135 2.655 2.472 1.00 96.25 82 ARG A O 1
ATOM 572 N N . LYS A 1 83 ? -15.991 3.670 3.244 1.00 96.00 83 LYS A N 1
ATOM 573 C CA . LYS A 1 83 ? -15.923 4.807 2.325 1.00 96.00 83 LYS A CA 1
ATOM 574 C C . LYS A 1 83 ? -14.673 5.644 2.589 1.00 96.00 83 LYS A C 1
ATOM 576 O O . LYS A 1 83 ? -13.908 5.882 1.659 1.00 96.00 83 LYS A O 1
ATOM 581 N N . PHE A 1 84 ? -14.407 5.986 3.849 1.00 93.19 84 PHE A N 1
ATOM 582 C CA . PHE A 1 84 ? -13.196 6.700 4.248 1.00 93.19 84 PHE A CA 1
ATOM 583 C C . PHE A 1 84 ? -11.929 5.961 3.794 1.00 93.19 84 PHE A C 1
ATOM 585 O O . PHE A 1 84 ? -11.032 6.557 3.207 1.00 93.19 84 PHE A O 1
ATOM 592 N N . PHE A 1 85 ? -11.883 4.636 3.963 1.00 93.62 85 PHE A N 1
ATOM 593 C CA . PHE A 1 85 ? -10.756 3.818 3.513 1.00 93.62 85 PHE A CA 1
ATOM 594 C C . PHE A 1 85 ? -10.541 3.838 1.985 1.00 93.62 85 PHE A C 1
ATOM 596 O O . PHE A 1 85 ? -9.395 3.866 1.528 1.00 93.62 85 PHE A O 1
ATOM 603 N N . ASN A 1 86 ? -11.616 3.783 1.192 1.00 93.06 86 ASN A N 1
ATOM 604 C CA . ASN A 1 86 ? -11.530 3.587 -0.261 1.00 93.06 86 ASN A CA 1
ATOM 605 C C . ASN A 1 86 ? -11.520 4.878 -1.081 1.00 93.06 86 ASN A C 1
ATOM 607 O O . ASN A 1 86 ? -10.958 4.881 -2.175 1.00 93.06 86 ASN A O 1
ATOM 611 N N . GLU A 1 87 ? -12.163 5.934 -0.593 1.00 90.94 87 GLU A N 1
ATOM 612 C CA . GLU A 1 87 ? -12.527 7.094 -1.413 1.00 90.94 87 GLU A CA 1
ATOM 613 C C . GLU A 1 87 ? -11.990 8.412 -0.862 1.00 90.94 87 GLU A C 1
ATOM 615 O O . GLU A 1 87 ? -11.726 9.330 -1.637 1.00 90.94 87 GLU A O 1
ATOM 620 N N . GLU A 1 88 ? -11.830 8.533 0.456 1.00 86.62 88 GLU A N 1
ATOM 621 C CA . GLU A 1 88 ? -11.437 9.801 1.061 1.00 86.62 88 GLU A CA 1
ATOM 622 C C . GLU A 1 88 ? -9.913 9.938 1.091 1.00 86.62 88 GLU A C 1
ATOM 624 O O . GLU A 1 88 ? -9.195 9.198 1.763 1.00 86.62 88 GLU A O 1
ATOM 629 N N . GLY A 1 89 ? -9.424 10.915 0.331 1.00 77.81 89 GLY A N 1
ATOM 630 C CA . GLY A 1 89 ? -8.093 11.485 0.478 1.00 77.81 89 GLY A CA 1
ATOM 631 C C . GLY A 1 89 ? -8.193 12.904 1.034 1.00 77.81 89 GLY A C 1
ATOM 632 O O . GLY A 1 89 ? -9.216 13.570 0.879 1.00 77.81 89 GLY A O 1
ATOM 633 N N . PHE A 1 90 ? -7.122 13.368 1.671 1.00 80.06 90 PHE A N 1
ATOM 634 C CA . PHE A 1 90 ? -6.986 14.766 2.088 1.00 80.06 90 PHE A CA 1
ATOM 635 C C . PHE A 1 90 ? -6.343 15.582 0.953 1.00 80.06 90 PHE A C 1
ATOM 637 O O . PHE A 1 90 ? -6.650 15.353 -0.217 1.00 80.06 90 PHE A O 1
ATOM 644 N N . ASP A 1 91 ? -5.453 16.521 1.268 1.00 72.25 91 ASP A N 1
ATOM 645 C CA . ASP A 1 91 ? -4.887 17.474 0.308 1.00 72.25 91 ASP A CA 1
ATOM 646 C C . ASP A 1 91 ? -4.142 16.806 -0.864 1.00 72.25 91 ASP A C 1
ATOM 648 O O . ASP A 1 91 ? -4.126 17.349 -1.969 1.00 72.25 91 ASP A O 1
ATOM 652 N N . GLU A 1 92 ? -3.562 15.615 -0.668 1.00 65.88 92 GLU A N 1
ATOM 653 C CA . GLU A 1 92 ? -2.901 14.849 -1.740 1.00 65.88 92 GLU A CA 1
ATOM 654 C C . GLU A 1 92 ? -3.849 13.891 -2.495 1.00 65.88 92 GLU A C 1
ATOM 656 O O . GLU A 1 92 ? -3.415 13.180 -3.401 1.00 65.88 92 GLU A O 1
ATOM 661 N N . GLY A 1 93 ? -5.142 13.850 -2.144 1.00 72.75 93 GLY A N 1
ATOM 662 C CA . GLY A 1 93 ? -6.174 13.076 -2.850 1.00 72.75 93 GLY A CA 1
ATOM 663 C C . GLY A 1 93 ? -6.011 11.551 -2.795 1.00 72.75 93 GLY A C 1
ATOM 664 O O . GLY A 1 93 ? -6.709 10.835 -3.507 1.00 72.75 93 GLY A O 1
ATOM 665 N N . MET A 1 94 ? -5.094 11.038 -1.971 1.00 84.31 94 MET A N 1
ATOM 666 C CA . MET A 1 94 ? -4.762 9.614 -1.905 1.00 84.31 94 MET A CA 1
ATOM 667 C C . MET A 1 94 ? -5.559 8.900 -0.803 1.00 84.31 94 MET A C 1
ATOM 669 O O . MET A 1 94 ? -5.288 9.151 0.372 1.00 84.31 94 MET A O 1
ATOM 673 N N . PRO A 1 95 ? -6.490 7.982 -1.127 1.00 90.88 95 PRO A N 1
ATOM 674 C CA . PRO A 1 95 ? -7.179 7.187 -0.115 1.00 90.88 95 PRO A CA 1
ATOM 675 C C . PRO A 1 95 ? -6.265 6.107 0.473 1.00 90.88 95 PRO A C 1
ATOM 677 O O . PRO A 1 95 ? -5.272 5.705 -0.142 1.00 90.88 95 PRO A O 1
ATOM 680 N N . CYS A 1 96 ? -6.624 5.571 1.641 1.00 90.00 96 CYS A N 1
ATOM 681 C CA . CYS A 1 96 ? -5.886 4.478 2.287 1.00 90.00 96 CYS A CA 1
ATOM 682 C C . CYS A 1 96 ? -5.704 3.277 1.340 1.00 90.00 96 CYS A C 1
ATOM 684 O O . CYS A 1 96 ? -4.630 2.668 1.286 1.00 90.00 96 CYS A O 1
ATOM 686 N N . ALA A 1 97 ? -6.733 2.980 0.542 1.00 92.06 97 ALA A N 1
ATOM 687 C CA . ALA A 1 97 ? -6.760 1.874 -0.409 1.00 92.06 97 ALA A CA 1
ATOM 688 C C . ALA A 1 97 ? -5.765 2.002 -1.585 1.00 92.06 97 ALA A C 1
ATOM 690 O O . ALA A 1 97 ? -5.423 0.999 -2.223 1.00 92.06 97 ALA A O 1
ATOM 691 N N . ALA A 1 98 ? -5.235 3.205 -1.842 1.00 89.00 98 ALA A N 1
ATOM 692 C CA . ALA A 1 98 ? -4.153 3.400 -2.808 1.00 89.00 98 ALA A CA 1
ATOM 693 C C . ALA A 1 98 ? -2.820 2.812 -2.308 1.00 89.00 98 ALA A C 1
ATOM 695 O O . ALA A 1 98 ? -1.960 2.436 -3.104 1.00 89.00 98 ALA A O 1
ATOM 696 N N . CYS A 1 99 ? -2.646 2.686 -0.989 1.00 87.12 99 CYS A N 1
ATOM 697 C CA . CYS A 1 99 ? -1.443 2.108 -0.384 1.00 87.12 99 CYS A CA 1
ATOM 698 C C . CYS A 1 99 ? -1.672 0.723 0.219 1.00 87.12 99 CYS A C 1
ATOM 700 O O . CYS A 1 99 ? -0.723 -0.054 0.303 1.00 87.12 99 CYS A O 1
ATOM 702 N N . HIS A 1 100 ? -2.899 0.402 0.621 1.00 89.94 100 HIS A N 1
ATOM 703 C CA . HIS A 1 100 ? -3.222 -0.831 1.326 1.00 89.94 100 HIS A CA 1
ATOM 704 C C . HIS A 1 100 ? -4.314 -1.617 0.604 1.00 89.94 100 HIS A C 1
ATOM 706 O O . HIS A 1 100 ? -5.411 -1.113 0.383 1.00 89.94 100 HIS A O 1
ATOM 712 N N . ALA A 1 101 ? -4.047 -2.885 0.290 1.00 92.62 101 ALA A N 1
ATOM 713 C CA . ALA A 1 101 ? -5.109 -3.811 -0.090 1.00 92.62 101 ALA A CA 1
ATOM 714 C C . ALA A 1 101 ? -5.976 -4.192 1.123 1.00 92.62 101 ALA A C 1
ATOM 716 O O . ALA A 1 101 ? -5.524 -4.159 2.275 1.00 92.62 101 ALA A O 1
ATOM 717 N N . PHE A 1 102 ? -7.223 -4.5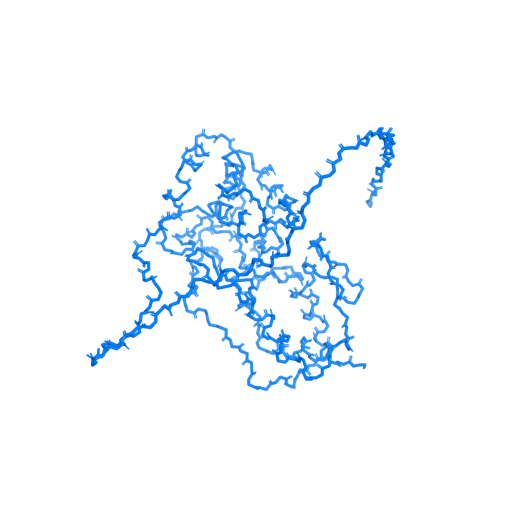70 0.846 1.00 94.25 102 PHE A N 1
ATOM 718 C CA . PHE A 1 102 ? -8.151 -5.134 1.820 1.00 94.25 102 PHE A CA 1
ATOM 719 C C . PHE A 1 102 ? -8.987 -6.232 1.149 1.00 94.25 102 PHE A C 1
ATOM 721 O O . PHE A 1 102 ? -10.151 -6.029 0.812 1.00 94.25 102 PHE A O 1
ATOM 728 N N . ASP A 1 103 ? -8.376 -7.390 0.915 1.00 95.38 103 ASP A N 1
ATOM 729 C CA . ASP A 1 103 ? -9.036 -8.566 0.348 1.00 95.38 103 ASP A CA 1
ATOM 730 C C . ASP A 1 103 ? -8.738 -9.828 1.172 1.00 95.38 103 ASP A C 1
ATOM 732 O O . ASP A 1 103 ? -7.653 -10.013 1.724 1.00 95.38 103 ASP A O 1
ATOM 736 N N . LYS A 1 104 ? -9.715 -10.735 1.237 1.00 95.88 104 LYS A N 1
ATOM 737 C CA . LYS A 1 104 ? -9.610 -12.004 1.968 1.00 95.88 104 LYS A CA 1
ATOM 738 C C . LYS A 1 104 ? -8.611 -12.999 1.382 1.00 95.88 104 LYS A C 1
ATOM 740 O O . LYS A 1 104 ? -8.302 -13.986 2.035 1.00 95.88 104 LYS A O 1
ATOM 745 N N . ALA A 1 105 ? -8.190 -12.812 0.137 1.00 96.00 105 ALA A N 1
ATOM 746 C CA . ALA A 1 105 ? -7.165 -13.626 -0.499 1.00 96.00 105 ALA A CA 1
ATOM 747 C C . ALA A 1 105 ? -5.771 -12.979 -0.412 1.00 96.00 105 ALA A C 1
ATOM 749 O O . ALA A 1 105 ? -4.801 -13.564 -0.898 1.00 96.00 105 ALA A O 1
ATOM 750 N N . ASP A 1 106 ? -5.651 -11.802 0.215 1.00 94.75 106 ASP A N 1
ATOM 751 C CA . ASP A 1 106 ? -4.364 -11.144 0.408 1.00 94.75 106 ASP A CA 1
ATOM 752 C C . ASP A 1 106 ? -3.423 -11.976 1.289 1.00 94.75 106 ASP A C 1
ATOM 754 O O . ASP A 1 106 ? -3.815 -12.689 2.216 1.00 94.75 106 ASP A O 1
ATOM 758 N N . THR A 1 107 ? -2.129 -11.802 1.051 1.00 91.88 107 THR A N 1
ATOM 759 C CA . THR A 1 107 ? -1.047 -12.315 1.893 1.00 91.88 107 THR A CA 1
ATOM 760 C C . THR A 1 107 ? -0.121 -11.170 2.302 1.00 91.88 107 THR A C 1
ATOM 762 O O . THR A 1 107 ? -0.234 -10.039 1.829 1.00 91.88 107 THR A O 1
ATOM 765 N N . MET A 1 108 ? 0.864 -11.445 3.161 1.00 86.06 108 MET A N 1
ATOM 766 C CA . MET A 1 108 ? 1.866 -10.435 3.535 1.00 86.06 108 MET A CA 1
ATOM 767 C C . MET A 1 108 ? 2.764 -9.990 2.369 1.00 86.06 108 MET A C 1
ATOM 769 O O . MET A 1 108 ? 3.431 -8.957 2.472 1.00 86.06 108 MET A O 1
ATOM 773 N N . THR A 1 109 ? 2.809 -10.757 1.278 1.00 86.62 109 THR A N 1
ATOM 774 C CA . THR A 1 109 ? 3.688 -10.522 0.121 1.00 86.62 109 THR A CA 1
ATOM 775 C C . THR A 1 109 ? 2.929 -10.212 -1.160 1.00 86.62 109 THR A C 1
ATOM 777 O O . THR A 1 109 ? 3.524 -9.689 -2.094 1.00 86.62 109 THR A O 1
ATOM 780 N N . THR A 1 110 ? 1.633 -10.502 -1.227 1.00 88.75 110 THR A N 1
ATOM 781 C CA . THR A 1 110 ? 0.867 -10.454 -2.475 1.00 88.75 110 THR A CA 1
ATOM 782 C C . THR A 1 110 ? -0.549 -9.989 -2.206 1.00 88.75 110 THR A C 1
ATOM 784 O O . THR A 1 110 ? -1.207 -10.541 -1.324 1.00 88.75 110 THR A O 1
ATOM 787 N N . ASP A 1 111 ? -0.999 -9.012 -2.985 1.00 92.88 111 ASP A N 1
ATOM 788 C CA . ASP A 1 111 ? -2.393 -8.577 -2.994 1.00 92.88 111 ASP A CA 1
ATOM 789 C C . ASP A 1 111 ? -3.194 -9.458 -3.966 1.00 92.88 111 ASP A C 1
ATOM 791 O O . ASP A 1 111 ? -2.671 -9.882 -4.999 1.00 92.88 111 ASP A O 1
ATOM 795 N N . ALA A 1 112 ? -4.453 -9.754 -3.643 1.00 89.12 112 ALA A N 1
ATOM 796 C CA . ALA A 1 112 ? -5.298 -10.666 -4.418 1.00 89.12 112 ALA A CA 1
ATOM 797 C C . ALA A 1 112 ? -5.747 -10.113 -5.785 1.00 89.12 112 ALA A C 1
ATOM 799 O O . ALA A 1 112 ? -6.253 -10.864 -6.618 1.00 89.12 112 ALA A O 1
ATOM 800 N N . GLY A 1 113 ? -5.588 -8.806 -6.011 1.00 85.06 113 GLY A N 1
ATOM 801 C CA . GLY A 1 113 ? -5.940 -8.143 -7.266 1.00 85.06 113 GLY A CA 1
ATOM 802 C C . GLY A 1 113 ? -4.778 -8.030 -8.255 1.00 85.06 113 GLY A C 1
ATOM 803 O O . GLY A 1 113 ? -3.632 -8.352 -7.953 1.00 85.06 113 GLY A O 1
ATOM 804 N N . ASP A 1 114 ? -5.070 -7.464 -9.426 1.00 86.50 114 ASP A N 1
ATOM 805 C CA . ASP A 1 114 ? -4.071 -7.228 -10.483 1.00 86.50 114 ASP A CA 1
ATOM 806 C C . ASP A 1 114 ? -3.049 -6.134 -10.133 1.00 86.50 114 ASP A C 1
ATOM 808 O O . ASP A 1 114 ? -2.054 -5.955 -10.833 1.00 86.50 114 ASP A O 1
ATOM 812 N N . HIS A 1 115 ? -3.284 -5.418 -9.032 1.00 90.69 115 HIS A N 1
ATOM 813 C CA . HIS A 1 115 ? -2.436 -4.345 -8.538 1.00 90.69 115 HIS A CA 1
ATOM 814 C C . HIS A 1 115 ? -1.805 -4.725 -7.204 1.00 90.69 115 HIS A C 1
ATOM 816 O O . HIS A 1 115 ? -2.507 -5.037 -6.237 1.00 90.69 115 HIS A O 1
ATOM 822 N N . GLN A 1 116 ? -0.485 -4.613 -7.140 1.00 91.44 116 GLN A N 1
ATOM 823 C CA . GLN A 1 116 ? 0.267 -4.644 -5.902 1.00 91.44 116 GLN A CA 1
ATOM 824 C C . GLN A 1 116 ? 0.397 -3.212 -5.369 1.00 91.44 116 GLN A C 1
ATOM 826 O O . GLN A 1 116 ? 0.942 -2.335 -6.040 1.00 91.44 116 GLN A O 1
ATOM 831 N N . ARG A 1 117 ? -0.102 -2.961 -4.158 1.00 88.44 117 ARG A N 1
ATOM 832 C CA . ARG A 1 117 ? 0.047 -1.663 -3.496 1.00 88.44 117 ARG A CA 1
ATOM 833 C C . ARG A 1 117 ? 1.404 -1.542 -2.806 1.00 88.44 117 ARG A C 1
ATOM 835 O O . ARG A 1 117 ? 2.052 -2.534 -2.481 1.00 88.44 117 ARG A O 1
ATOM 842 N N . ALA A 1 118 ? 1.824 -0.312 -2.527 1.00 81.38 118 ALA A N 1
ATOM 843 C CA . ALA A 1 118 ? 3.122 -0.057 -1.908 1.00 81.38 118 ALA A CA 1
ATOM 844 C C . ALA A 1 118 ? 3.254 -0.673 -0.500 1.00 81.38 118 ALA A C 1
ATOM 846 O O . ALA A 1 118 ? 4.319 -1.178 -0.148 1.00 81.38 118 ALA A O 1
ATOM 847 N N . ALA A 1 119 ? 2.185 -0.668 0.302 1.00 82.62 119 ALA A N 1
ATOM 848 C CA . ALA A 1 119 ? 2.200 -1.220 1.650 1.00 82.62 119 ALA A CA 1
ATOM 849 C C . ALA A 1 119 ? 1.527 -2.598 1.714 1.00 82.62 119 ALA A C 1
ATOM 851 O O . ALA A 1 119 ? 0.803 -3.016 0.813 1.00 82.62 119 ALA A O 1
ATOM 852 N N . VAL A 1 120 ? 1.788 -3.335 2.799 1.00 84.81 120 VAL A N 1
ATOM 853 C CA . VAL A 1 120 ? 1.137 -4.632 3.027 1.00 84.81 120 VAL A CA 1
ATOM 854 C C . VAL A 1 120 ? -0.378 -4.462 3.145 1.00 84.81 120 VAL A C 1
ATOM 856 O O . VAL A 1 120 ? -0.864 -3.426 3.615 1.00 84.81 120 VAL A O 1
ATOM 859 N N . SER A 1 121 ? -1.111 -5.519 2.795 1.00 89.88 121 SER A N 1
ATOM 860 C CA . SER A 1 121 ? -2.548 -5.604 3.051 1.00 89.88 121 SER A CA 1
ATOM 861 C C . SER A 1 121 ? -2.872 -5.292 4.513 1.00 89.88 121 SER A C 1
ATOM 863 O O . SER A 1 121 ? -2.131 -5.664 5.434 1.00 89.88 121 SER A O 1
ATOM 865 N N . VAL A 1 122 ? -3.995 -4.612 4.730 1.00 90.81 122 VAL A N 1
ATOM 866 C CA . VAL A 1 122 ? -4.564 -4.379 6.065 1.00 90.81 122 VAL A CA 1
ATOM 867 C C . VAL A 1 122 ? -5.763 -5.277 6.352 1.00 90.81 122 VAL A C 1
ATOM 869 O O . VAL A 1 122 ? -6.365 -5.177 7.421 1.00 90.81 122 VAL A O 1
ATOM 872 N N . TYR A 1 123 ? -6.061 -6.231 5.464 1.00 93.12 123 TYR A N 1
ATOM 873 C CA . TYR A 1 123 ? -6.993 -7.303 5.787 1.00 93.12 123 TYR A CA 1
ATOM 874 C C . TYR A 1 123 ? -6.508 -8.046 7.039 1.00 93.12 123 TYR A C 1
ATOM 876 O O . TYR A 1 123 ? -5.318 -8.334 7.177 1.00 93.12 123 TYR A O 1
ATOM 884 N N . ALA A 1 124 ? -7.406 -8.315 7.986 1.00 92.06 124 ALA A N 1
ATOM 885 C CA . ALA A 1 124 ? -7.096 -8.929 9.284 1.00 92.06 124 ALA A CA 1
ATOM 886 C C . ALA A 1 124 ? -6.071 -8.164 10.163 1.00 92.06 124 ALA A C 1
ATOM 888 O O . ALA A 1 124 ? -5.617 -8.694 11.179 1.00 92.06 124 ALA A O 1
ATOM 889 N N . ALA A 1 125 ? -5.728 -6.909 9.836 1.00 87.25 125 ALA A N 1
ATOM 890 C CA . ALA A 1 125 ? -4.728 -6.138 10.580 1.00 87.25 125 ALA A CA 1
ATOM 891 C C . ALA A 1 125 ? -5.140 -5.792 12.016 1.00 87.25 125 ALA A C 1
ATOM 893 O O . ALA A 1 125 ? -4.266 -5.595 12.854 1.00 87.25 125 ALA A O 1
ATOM 894 N N . ARG A 1 126 ? -6.442 -5.795 12.328 1.00 84.94 126 ARG A N 1
ATOM 895 C CA . ARG A 1 126 ? -6.971 -5.598 13.692 1.00 84.94 126 ARG A CA 1
ATOM 896 C C . ARG A 1 126 ? -6.454 -6.609 14.724 1.00 84.94 126 ARG A C 1
ATOM 898 O O . ARG A 1 126 ? -6.650 -6.438 15.919 1.00 84.94 126 ARG A O 1
ATOM 905 N N . TRP A 1 127 ? -5.882 -7.721 14.266 1.00 85.06 127 TRP A N 1
ATOM 906 C CA . TRP A 1 127 ? -5.327 -8.760 15.133 1.00 85.06 127 TRP A CA 1
ATOM 907 C C . TRP A 1 127 ? -3.828 -8.586 15.390 1.00 85.06 127 TRP A C 1
ATOM 909 O O . TRP A 1 127 ? -3.270 -9.303 16.223 1.00 85.06 127 TRP A O 1
ATOM 919 N N . ARG A 1 128 ? -3.186 -7.637 14.701 1.00 80.06 128 ARG A N 1
ATOM 920 C CA . ARG A 1 128 ? -1.779 -7.288 14.895 1.00 80.06 128 ARG A CA 1
ATOM 921 C C . ARG A 1 128 ? -1.636 -6.486 16.188 1.00 80.06 128 ARG A C 1
ATOM 923 O O . ARG A 1 128 ? -2.516 -5.720 16.564 1.00 80.06 128 ARG A O 1
ATOM 930 N N . THR A 1 129 ? -0.518 -6.675 16.872 1.00 67.38 129 THR A N 1
ATOM 931 C CA . THR A 1 129 ? -0.145 -5.931 18.088 1.00 67.38 129 THR A CA 1
ATOM 932 C C . THR A 1 129 ? 0.957 -4.911 17.829 1.00 67.38 129 THR A C 1
ATOM 934 O O . THR A 1 129 ? 1.381 -4.189 18.734 1.00 67.38 129 THR A O 1
ATOM 937 N N . ASN A 1 130 ? 1.450 -4.854 16.590 1.00 61.47 130 ASN A N 1
ATOM 938 C CA . ASN A 1 130 ? 2.351 -3.820 16.141 1.00 61.47 130 ASN A CA 1
ATOM 939 C C . ASN A 1 130 ? 1.829 -3.121 14.884 1.00 61.47 130 ASN A C 1
ATOM 941 O O . ASN A 1 130 ? 1.522 -3.739 13.871 1.00 61.47 130 ASN A O 1
ATOM 945 N N . ILE A 1 131 ? 1.835 -1.791 14.924 1.00 56.81 131 ILE A N 1
ATOM 946 C CA . ILE A 1 131 ? 2.272 -1.044 13.747 1.00 56.81 131 ILE A CA 1
ATOM 947 C C . ILE A 1 131 ? 3.811 -1.018 13.780 1.00 56.81 131 ILE A C 1
ATOM 949 O O . ILE A 1 131 ? 4.414 -1.397 12.776 1.00 56.81 131 ILE A O 1
ATOM 953 N N . LYS A 1 132 ? 4.431 -0.766 14.962 1.00 50.50 132 LYS A N 1
ATOM 954 C CA . LYS A 1 132 ? 5.874 -0.956 15.287 1.00 50.50 132 LYS A CA 1
ATOM 955 C C . LYS A 1 132 ? 6.200 -1.163 16.805 1.00 50.50 132 LYS A C 1
ATOM 957 O O . LYS A 1 132 ? 7.029 -0.457 17.357 1.00 50.50 132 LYS A O 1
ATOM 962 N N . ASN A 1 133 ? 5.605 -2.151 17.491 1.00 44.12 133 ASN A N 1
ATOM 963 C CA . ASN A 1 133 ? 5.831 -2.535 18.912 1.00 44.12 133 ASN A CA 1
ATOM 964 C C . ASN A 1 133 ? 5.195 -1.639 19.993 1.00 44.12 133 ASN A C 1
ATOM 966 O O . ASN A 1 133 ? 5.672 -1.604 21.123 1.00 44.12 133 ASN A O 1
ATOM 970 N N . THR A 1 134 ? 4.091 -0.960 19.689 1.00 42.72 134 THR A N 1
ATOM 971 C CA . THR A 1 134 ? 3.413 -0.075 20.653 1.00 42.72 134 THR A CA 1
ATOM 972 C C . THR A 1 134 ? 2.365 -0.775 21.518 1.00 42.72 134 THR A C 1
ATOM 974 O O . THR A 1 134 ? 1.847 -0.154 22.432 1.00 42.72 134 THR A O 1
ATOM 977 N N . GLY A 1 135 ? 2.059 -2.058 21.278 1.00 41.19 135 GLY A N 1
ATOM 978 C CA . GLY A 1 135 ? 1.092 -2.809 22.090 1.00 41.19 135 GLY A CA 1
ATOM 979 C C . GLY A 1 135 ? -0.375 -2.464 21.816 1.00 41.19 135 GLY A C 1
ATOM 980 O O . GLY A 1 135 ? -1.254 -3.038 22.453 1.00 41.19 135 GLY A O 1
ATOM 981 N N . SER A 1 136 ? -0.641 -1.599 20.835 1.00 48.41 136 SER A N 1
ATOM 982 C CA . SER A 1 136 ? -1.987 -1.199 20.451 1.00 48.41 136 SER A CA 1
ATOM 983 C C . SER A 1 136 ? -2.578 -2.189 19.445 1.00 48.41 136 SER A C 1
ATOM 985 O O . SER A 1 136 ? -2.021 -2.440 18.377 1.00 48.41 136 SER A O 1
ATOM 987 N N . HIS A 1 137 ? -3.727 -2.773 19.776 1.00 51.44 137 HIS A N 1
ATOM 988 C CA . HIS A 1 137 ? -4.469 -3.719 18.928 1.00 51.44 137 HIS A CA 1
ATOM 989 C C . HIS A 1 137 ? -5.204 -3.054 17.743 1.00 51.44 137 HIS A C 1
ATOM 991 O O . HIS A 1 137 ? -6.126 -3.632 17.171 1.00 51.44 137 HIS A O 1
ATOM 997 N N . ASN A 1 138 ? -4.842 -1.826 17.370 1.00 66.56 138 ASN A N 1
ATOM 998 C CA . ASN A 1 138 ? -5.749 -0.947 16.639 1.00 66.56 138 ASN A CA 1
ATOM 999 C C . ASN A 1 138 ? -5.142 -0.538 15.298 1.00 66.56 138 ASN A C 1
ATOM 1001 O O . ASN A 1 138 ? -4.464 0.481 15.186 1.00 66.56 138 ASN A O 1
ATOM 1005 N N . SER A 1 139 ? -5.419 -1.325 14.252 1.00 70.25 139 SER A N 1
ATOM 1006 C CA . SER A 1 139 ? -5.093 -0.973 12.860 1.00 70.25 139 SER A CA 1
ATOM 1007 C C . SER A 1 139 ? -5.698 0.368 12.426 1.00 70.25 139 SER A C 1
ATOM 1009 O O . SER A 1 139 ? -5.201 0.990 11.492 1.00 70.25 139 SER A O 1
ATOM 1011 N N . THR A 1 140 ? -6.728 0.840 13.128 1.00 75.19 140 THR A N 1
ATOM 1012 C CA . THR A 1 140 ? -7.339 2.166 12.991 1.00 75.19 140 THR A CA 1
ATOM 1013 C C . THR A 1 140 ? -6.437 3.329 13.360 1.00 75.19 140 THR A C 1
ATOM 1015 O O . THR A 1 140 ? -6.494 4.343 12.675 1.00 75.19 140 THR A O 1
ATOM 1018 N N . LEU A 1 141 ? -5.532 3.171 14.332 1.00 77.25 141 LEU A N 1
ATOM 1019 C CA . LEU A 1 141 ? -4.510 4.186 14.633 1.00 77.25 141 LEU A CA 1
ATOM 1020 C C . LEU A 1 141 ? -3.528 4.379 13.466 1.00 77.25 141 LEU A C 1
ATOM 1022 O O . LEU A 1 141 ? -2.789 5.359 13.414 1.00 77.25 141 LEU A O 1
ATOM 1026 N N . GLY A 1 142 ? -3.537 3.464 12.489 1.00 75.38 142 GLY A N 1
ATOM 1027 C CA . GLY A 1 142 ? -2.885 3.681 11.205 1.00 75.38 142 GLY A CA 1
ATOM 1028 C C . GLY A 1 142 ? -3.412 4.921 10.475 1.00 75.38 142 GLY A C 1
ATOM 1029 O O . GLY A 1 142 ? -2.631 5.549 9.770 1.00 75.38 142 GLY A O 1
ATOM 1030 N N . GLY A 1 143 ? -4.677 5.312 10.678 1.00 76.56 143 GLY A N 1
ATOM 1031 C CA . GLY A 1 143 ? -5.251 6.551 10.144 1.00 76.56 143 GLY A CA 1
ATOM 1032 C C . GLY A 1 143 ? -4.538 7.793 10.676 1.00 76.56 143 GLY A C 1
ATOM 1033 O O . GLY A 1 143 ? -4.107 8.630 9.891 1.00 76.56 143 GLY A O 1
ATOM 1034 N N . ASP A 1 144 ? -4.280 7.855 11.980 1.00 79.00 144 ASP A N 1
ATOM 1035 C CA . ASP A 1 144 ? -3.616 9.006 12.605 1.00 79.00 144 ASP A CA 1
ATOM 1036 C C . ASP A 1 144 ? -2.158 9.187 12.182 1.00 79.00 144 ASP A C 1
ATOM 1038 O O . ASP A 1 144 ? -1.619 10.292 12.183 1.00 79.00 144 ASP A O 1
ATOM 1042 N N . VAL A 1 145 ? -1.519 8.103 11.746 1.00 76.94 145 VAL A N 1
ATOM 1043 C CA . VAL A 1 145 ? -0.195 8.164 11.122 1.00 76.94 145 VAL A CA 1
ATOM 1044 C C . VAL A 1 145 ? -0.306 8.445 9.622 1.00 76.94 145 VAL A C 1
ATOM 1046 O O . VAL A 1 145 ? 0.472 9.217 9.072 1.00 76.94 145 VAL A O 1
ATOM 1049 N N . CYS A 1 146 ? -1.249 7.828 8.915 1.00 80.69 146 CYS A N 1
ATOM 1050 C CA . CYS A 1 146 ? -1.338 7.941 7.462 1.00 80.69 146 CYS A CA 1
ATOM 1051 C C . CYS A 1 146 ? -1.749 9.350 7.018 1.00 80.69 146 CYS A C 1
ATOM 1053 O O . CYS A 1 146 ? -1.101 9.931 6.146 1.00 80.69 146 CYS A O 1
ATOM 1055 N N . VAL A 1 147 ? -2.770 9.919 7.660 1.00 83.62 147 VAL A N 1
ATOM 1056 C CA . VAL A 1 147 ? -3.359 11.213 7.301 1.00 83.62 147 VAL A CA 1
ATOM 1057 C C . VAL A 1 147 ? -2.307 12.334 7.217 1.00 83.62 147 VAL A C 1
ATOM 1059 O O . VAL A 1 147 ? -2.127 12.890 6.128 1.00 83.62 147 VAL A O 1
ATOM 1062 N N . PRO A 1 148 ? -1.534 12.640 8.278 1.00 79.50 148 PRO A N 1
ATOM 1063 C CA . PRO A 1 148 ? -0.567 13.738 8.251 1.00 79.50 148 PRO A CA 1
ATOM 1064 C C . PRO A 1 148 ? 0.675 13.456 7.404 1.00 79.50 148 PRO A C 1
ATOM 1066 O O . PRO A 1 148 ? 1.258 14.374 6.831 1.00 79.50 148 PRO A O 1
ATOM 1069 N N . TYR A 1 149 ? 1.138 12.203 7.353 1.00 76.88 149 TYR A N 1
ATOM 1070 C CA . TYR A 1 149 ? 2.434 11.879 6.743 1.00 76.88 149 TYR A CA 1
ATOM 1071 C C . TYR A 1 149 ? 2.346 11.517 5.255 1.00 76.88 149 TYR A C 1
ATOM 1073 O O . TYR A 1 149 ? 3.342 11.671 4.529 1.00 76.88 149 TYR A O 1
ATOM 1081 N N . TRP A 1 150 ? 1.183 11.035 4.811 1.00 77.88 150 TRP A N 1
ATOM 1082 C CA . TRP A 1 150 ? 0.995 10.455 3.481 1.00 77.88 150 TRP A CA 1
ATOM 1083 C C . TRP A 1 150 ? -0.200 11.001 2.708 1.00 77.88 150 TRP A C 1
ATOM 1085 O O . TRP A 1 150 ? -0.132 10.997 1.486 1.00 77.88 150 TRP A O 1
ATOM 1095 N N . GLN A 1 151 ? -1.255 11.479 3.371 1.00 81.25 151 GLN A N 1
ATOM 1096 C CA . GLN A 1 151 ? -2.412 12.061 2.673 1.00 81.25 151 GLN A CA 1
ATOM 1097 C C . GLN A 1 151 ? -2.375 13.596 2.623 1.00 81.25 151 GLN A C 1
ATOM 1099 O O . GLN A 1 151 ? -3.218 14.203 1.965 1.00 81.25 151 GLN A O 1
ATOM 1104 N N . GLY A 1 152 ? -1.412 14.223 3.308 1.00 78.62 152 GLY A N 1
ATOM 1105 C CA . GLY A 1 152 ? -1.325 15.680 3.433 1.00 78.62 152 GLY A CA 1
ATOM 1106 C C . GLY A 1 152 ? -2.436 16.282 4.297 1.00 78.62 152 GLY A C 1
ATOM 1107 O O . GLY A 1 152 ? -2.735 17.459 4.159 1.00 78.62 152 GLY A O 1
ATOM 1108 N N . GLY A 1 153 ? -3.080 15.482 5.151 1.00 84.50 153 GLY A N 1
ATOM 1109 C CA . GLY A 1 153 ? -4.155 15.945 6.024 1.00 84.50 153 GLY A CA 1
ATOM 1110 C C . GLY A 1 153 ? -3.671 16.633 7.310 1.00 84.50 153 GLY A C 1
ATOM 1111 O O . GLY A 1 153 ? -2.482 16.942 7.454 1.00 84.50 153 GLY A O 1
ATOM 1112 N N . PRO A 1 154 ? -4.589 16.876 8.265 1.00 85.38 154 PRO A N 1
ATOM 1113 C CA . PRO A 1 154 ? -4.289 17.526 9.540 1.00 85.38 154 PRO A CA 1
ATOM 1114 C C . PRO A 1 154 ? -3.178 16.819 10.324 1.00 85.38 154 PRO A C 1
ATOM 1116 O O . PRO A 1 154 ? -3.066 15.592 10.295 1.00 85.38 154 PRO A O 1
ATOM 1119 N N . LYS A 1 155 ? -2.371 17.590 11.067 1.00 82.88 155 LYS A N 1
ATOM 1120 C CA . LYS A 1 155 ? -1.254 17.060 11.878 1.00 82.88 155 LYS A CA 1
ATOM 1121 C C . LYS A 1 155 ? -1.730 16.150 13.008 1.00 82.88 155 LYS A C 1
ATOM 1123 O O . LYS A 1 155 ? -0.964 15.311 13.479 1.00 82.88 155 LYS A O 1
ATOM 1128 N N . GLU A 1 156 ? -2.968 16.360 13.426 1.00 83.06 156 GLU A N 1
ATOM 1129 C CA . GLU A 1 156 ? -3.673 15.671 14.495 1.00 83.06 156 GLU A CA 1
ATOM 1130 C C . GLU A 1 156 ? -4.115 14.257 14.095 1.00 83.06 156 GLU A C 1
ATOM 1132 O O . GLU A 1 156 ? -4.463 13.478 14.976 1.00 83.06 156 GLU A O 1
ATOM 1137 N N . GLY A 1 157 ? -4.066 13.908 12.803 1.00 85.44 157 GLY A N 1
ATOM 1138 C CA . GLY A 1 157 ? -4.526 12.610 12.318 1.00 85.44 157 GLY A CA 1
ATOM 1139 C C . GLY A 1 157 ? -5.917 12.655 11.695 1.00 85.44 157 GLY A C 1
ATOM 1140 O O . GLY A 1 157 ? -6.366 13.690 11.193 1.00 85.44 157 GLY A O 1
ATOM 1141 N N . ALA A 1 158 ? -6.586 11.504 11.705 1.00 88.56 158 ALA A N 1
ATOM 1142 C CA . ALA A 1 158 ? -7.986 11.419 11.317 1.00 88.56 158 ALA A CA 1
ATOM 1143 C C . ALA A 1 158 ? -8.866 11.994 12.440 1.00 88.56 158 ALA A C 1
ATOM 1145 O O . ALA A 1 158 ? -8.494 11.994 13.610 1.00 88.56 158 ALA A O 1
ATOM 1146 N N . GLY A 1 159 ? -10.061 12.481 12.112 1.00 91.62 159 GLY A N 1
ATOM 1147 C CA . GLY A 1 159 ? -11.013 12.904 13.138 1.00 91.62 159 GLY A CA 1
ATOM 1148 C C . GLY A 1 159 ? -11.514 11.720 13.974 1.00 91.62 159 GLY A C 1
ATOM 1149 O O . GLY A 1 159 ? -11.634 10.603 13.473 1.00 91.62 159 GLY A O 1
ATOM 1150 N N . ALA A 1 160 ? -11.902 11.966 15.230 1.00 91.94 160 ALA A N 1
ATOM 1151 C CA . ALA A 1 160 ? -12.370 10.910 16.136 1.00 91.94 160 ALA A CA 1
ATOM 1152 C C . ALA A 1 160 ? -13.541 10.080 15.567 1.00 91.94 160 ALA A C 1
ATOM 1154 O O . ALA A 1 160 ? -13.555 8.860 15.711 1.00 91.94 160 ALA A O 1
ATOM 1155 N N . GLN A 1 161 ? -14.496 10.712 14.871 1.00 95.19 161 GLN A N 1
ATOM 1156 C CA . GLN A 1 161 ? -15.583 9.979 14.206 1.00 95.19 161 GLN A CA 1
ATOM 1157 C C . GLN A 1 161 ? -15.062 9.106 13.053 1.00 95.19 161 GLN A C 1
ATOM 1159 O O . GLN A 1 161 ? -15.458 7.953 12.952 1.00 95.19 161 GLN A O 1
ATOM 1164 N N . GLN A 1 162 ? -14.122 9.603 12.239 1.00 93.81 162 GLN A N 1
ATOM 1165 C CA . GLN A 1 162 ? -13.516 8.822 11.149 1.00 93.81 162 GLN A CA 1
ATOM 1166 C C . GLN A 1 162 ? -12.761 7.597 11.689 1.00 93.81 162 GLN A C 1
ATOM 1168 O O . GLN A 1 162 ? -12.829 6.517 11.103 1.00 93.81 162 GLN A O 1
ATOM 1173 N N . LEU A 1 163 ? -12.078 7.734 12.831 1.00 91.38 163 LEU A N 1
ATOM 1174 C CA . LEU A 1 163 ? -11.438 6.610 13.519 1.00 91.38 163 LEU A CA 1
ATOM 1175 C C . LEU A 1 163 ? -12.455 5.594 14.050 1.00 91.38 163 LEU A C 1
ATOM 1177 O O . LEU A 1 163 ? -12.229 4.391 13.916 1.00 91.38 163 LEU A O 1
ATOM 1181 N N . ALA A 1 164 ? -13.568 6.058 14.627 1.00 92.19 164 ALA A N 1
ATOM 1182 C CA . ALA A 1 164 ? -14.646 5.186 15.091 1.00 92.19 164 ALA A CA 1
ATOM 1183 C C . ALA A 1 164 ? -15.284 4.411 13.924 1.00 92.19 164 ALA A C 1
ATOM 1185 O O . ALA A 1 164 ? -15.502 3.202 14.022 1.00 92.19 164 ALA A O 1
ATOM 1186 N N . ASP A 1 165 ? -15.520 5.082 12.797 1.00 95.38 165 ASP A N 1
ATOM 1187 C CA . ASP A 1 165 ? -16.067 4.487 11.577 1.00 95.38 165 ASP A CA 1
ATOM 1188 C C . ASP A 1 165 ? -15.100 3.451 10.975 1.00 95.38 165 ASP A C 1
ATOM 1190 O O . ASP A 1 165 ? -15.496 2.323 10.666 1.00 95.38 165 ASP A O 1
ATOM 1194 N N . LEU A 1 166 ? -13.802 3.773 10.881 1.00 93.12 166 LEU A N 1
ATOM 1195 C CA . LEU A 1 166 ? -12.766 2.815 10.470 1.00 93.12 166 LEU A CA 1
ATOM 1196 C C . LEU A 1 166 ? -12.698 1.592 11.388 1.00 93.12 166 LEU A C 1
ATOM 1198 O O . LEU A 1 166 ? -12.456 0.478 10.918 1.00 93.12 166 LEU A O 1
ATOM 1202 N N . ASP A 1 167 ? -12.892 1.785 12.691 1.00 90.94 167 ASP A N 1
ATOM 1203 C CA . ASP A 1 167 ? -12.845 0.699 13.666 1.00 90.94 167 ASP A CA 1
ATOM 1204 C C . ASP A 1 167 ? -14.057 -0.209 13.498 1.00 90.94 167 ASP A C 1
ATOM 1206 O O . ASP A 1 167 ? -13.905 -1.431 13.446 1.00 90.94 167 ASP A O 1
ATOM 1210 N N . ALA A 1 168 ? -15.244 0.370 13.302 1.00 93.38 168 ALA A N 1
ATOM 1211 C CA . ALA A 1 168 ? -16.447 -0.371 12.950 1.00 93.38 168 ALA A CA 1
ATOM 1212 C C . ALA A 1 168 ? -16.260 -1.172 11.650 1.00 93.38 168 ALA A C 1
ATOM 1214 O O . ALA A 1 168 ? -16.577 -2.365 11.620 1.00 93.38 168 ALA A O 1
ATOM 1215 N N . PHE A 1 169 ? -15.673 -0.568 10.612 1.00 94.94 169 PHE A N 1
ATOM 1216 C CA . PHE A 1 169 ? -15.357 -1.235 9.346 1.00 94.94 169 PHE A CA 1
ATOM 1217 C C . PHE A 1 169 ? -14.409 -2.424 9.544 1.00 94.94 169 PHE A C 1
ATOM 1219 O O . PHE A 1 169 ? -14.743 -3.561 9.195 1.00 94.94 169 PHE A O 1
ATOM 1226 N N . PHE A 1 170 ? -13.249 -2.211 10.171 1.00 91.75 170 PHE A N 1
ATOM 1227 C CA . PHE A 1 170 ? -12.313 -3.301 10.426 1.00 91.75 170 PHE A CA 1
ATOM 1228 C C . PHE A 1 170 ? -12.913 -4.366 11.340 1.00 91.75 170 PHE A C 1
ATOM 1230 O O . PHE A 1 170 ? -12.633 -5.551 11.143 1.00 91.75 170 PHE A O 1
ATOM 1237 N N . LYS A 1 171 ? -13.758 -3.997 12.306 1.00 90.31 171 LYS A N 1
ATOM 1238 C CA . LYS A 1 171 ? -14.438 -4.963 13.169 1.00 90.31 171 LYS A CA 1
ATOM 1239 C C . LYS A 1 171 ? -15.432 -5.833 12.410 1.00 90.31 171 LYS A C 1
ATOM 1241 O O . LYS A 1 171 ? -15.484 -7.033 12.685 1.00 90.31 171 LYS A O 1
ATOM 1246 N N . ALA A 1 172 ? -16.183 -5.239 11.490 1.00 93.69 172 ALA A N 1
ATOM 1247 C CA . ALA A 1 172 ? -17.193 -5.921 10.695 1.00 93.69 172 ALA A CA 1
ATOM 1248 C C . ALA A 1 172 ? -16.579 -6.834 9.624 1.00 93.69 172 ALA A C 1
ATOM 1250 O O . ALA A 1 172 ? -17.131 -7.895 9.342 1.00 93.69 172 ALA A O 1
ATOM 1251 N N . GLU A 1 173 ? -15.439 -6.442 9.047 1.00 94.75 173 GLU A N 1
ATOM 1252 C CA . GLU A 1 173 ? -14.984 -7.034 7.784 1.00 94.75 173 GLU A CA 1
ATOM 1253 C C . GLU A 1 173 ? -13.587 -7.644 7.782 1.00 94.75 173 GLU A C 1
ATOM 1255 O O . GLU A 1 173 ? -13.214 -8.342 6.835 1.00 94.75 173 GLU A O 1
ATOM 1260 N N . SER A 1 174 ? -12.791 -7.407 8.823 1.00 90.19 174 SER A N 1
ATOM 1261 C CA . SER A 1 174 ? -11.493 -8.070 8.921 1.00 90.19 174 SER A CA 1
ATOM 1262 C C . SER A 1 174 ? -11.654 -9.585 8.978 1.00 90.19 174 SER A C 1
ATOM 1264 O O . SER A 1 174 ? -12.547 -10.111 9.643 1.00 90.19 174 SER A O 1
ATOM 1266 N N . GLY A 1 175 ? -10.711 -10.286 8.351 1.00 88.81 175 GLY A N 1
ATOM 1267 C CA . GLY A 1 175 ? -10.594 -11.734 8.464 1.00 88.81 175 GLY A CA 1
ATOM 1268 C C . GLY A 1 175 ? -10.314 -12.226 9.886 1.00 88.81 175 GLY A C 1
ATOM 1269 O O . GLY A 1 175 ? -10.106 -11.429 10.808 1.00 88.81 175 GLY A O 1
ATOM 1270 N N . PRO A 1 176 ? -10.302 -13.552 10.080 1.00 92.44 176 PRO A N 1
ATOM 1271 C CA . PRO A 1 176 ? -10.059 -14.161 11.381 1.00 92.44 176 PRO A CA 1
ATOM 1272 C C . PRO A 1 176 ? -8.604 -13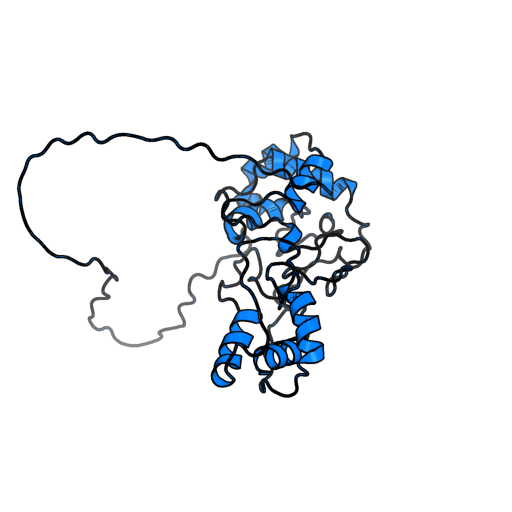.973 11.850 1.00 92.44 176 PRO A C 1
ATOM 1274 O O . PRO A 1 176 ? -7.712 -13.628 11.074 1.00 92.44 176 PRO A O 1
ATOM 1277 N N . LYS A 1 177 ? -8.356 -14.202 13.146 1.00 89.38 177 LYS A N 1
ATOM 1278 C CA . LYS A 1 177 ? -7.036 -14.030 13.787 1.00 89.38 177 LYS A CA 1
ATOM 1279 C C . LYS A 1 177 ? -5.949 -14.961 13.233 1.00 89.38 177 LYS A C 1
ATOM 1281 O O . LYS A 1 177 ? -4.768 -14.664 13.368 1.00 89.38 177 LYS A O 1
ATOM 1286 N N . ASP A 1 178 ? -6.332 -16.085 12.644 1.00 92.12 178 ASP A N 1
ATOM 1287 C CA . ASP A 1 178 ? -5.441 -17.061 12.009 1.00 92.12 178 ASP A CA 1
ATOM 1288 C C . ASP A 1 178 ? -5.216 -16.793 10.511 1.00 92.12 178 ASP A C 1
ATOM 1290 O O . ASP A 1 178 ? -4.521 -17.559 9.844 1.00 92.12 178 ASP A O 1
ATOM 1294 N N . HIS A 1 179 ? -5.759 -15.696 9.971 1.00 94.06 179 HIS A N 1
ATOM 1295 C CA . HIS A 1 179 ? -5.517 -15.305 8.589 1.00 94.06 179 HIS A CA 1
ATOM 1296 C C . HIS A 1 179 ? -4.031 -14.996 8.335 1.00 94.06 179 HIS A C 1
ATOM 1298 O O . HIS A 1 179 ? -3.341 -14.443 9.193 1.00 94.06 179 HIS A O 1
ATOM 1304 N N . ALA A 1 180 ? -3.543 -15.260 7.118 1.00 92.25 180 ALA A N 1
ATOM 1305 C CA . ALA A 1 180 ? -2.135 -15.075 6.746 1.00 92.25 180 ALA A CA 1
ATOM 1306 C C . ALA A 1 180 ? -1.620 -13.634 6.940 1.00 92.25 180 ALA A C 1
ATOM 1308 O O . ALA A 1 180 ? -0.423 -13.413 7.114 1.00 92.25 180 ALA A O 1
ATOM 1309 N N . THR A 1 181 ? -2.520 -12.652 6.924 1.00 90.56 181 THR A N 1
ATOM 1310 C CA . THR A 1 181 ? -2.213 -11.231 7.130 1.00 90.56 181 THR A CA 1
ATOM 1311 C C . THR A 1 181 ? -2.419 -10.755 8.572 1.00 90.56 181 THR A C 1
ATOM 1313 O O . THR A 1 181 ? -2.095 -9.612 8.878 1.00 90.56 181 THR A O 1
ATOM 1316 N N . ALA A 1 182 ? -2.904 -11.591 9.492 1.00 89.31 182 ALA A N 1
ATOM 1317 C CA . ALA A 1 182 ? -3.052 -11.245 10.912 1.00 89.31 182 ALA A CA 1
ATOM 1318 C C . ALA A 1 182 ? -1.710 -11.233 11.680 1.00 89.31 182 ALA A C 1
ATOM 1320 O O . ALA A 1 182 ? -1.677 -11.073 12.899 1.00 89.31 182 ALA A O 1
ATOM 1321 N N . VAL A 1 183 ? -0.592 -11.409 10.972 1.00 84.56 183 VAL A N 1
ATOM 1322 C CA . VAL A 1 183 ? 0.755 -11.498 11.538 1.00 84.56 183 VAL A CA 1
ATOM 1323 C C . VAL A 1 183 ? 1.380 -10.109 11.664 1.00 84.56 183 VAL A C 1
ATOM 1325 O O . VAL A 1 183 ? 1.266 -9.263 10.776 1.00 84.56 183 VAL A O 1
ATOM 1328 N N . ASN A 1 184 ? 2.069 -9.896 12.782 1.00 79.62 184 ASN A N 1
ATOM 1329 C CA . ASN A 1 184 ? 2.866 -8.705 13.037 1.00 79.62 184 ASN A CA 1
ATOM 1330 C C . ASN A 1 184 ? 3.949 -8.498 11.974 1.00 79.62 184 ASN A C 1
ATOM 1332 O O . ASN A 1 184 ? 4.581 -9.446 11.505 1.00 79.62 184 ASN A O 1
ATOM 1336 N N . ILE A 1 185 ? 4.199 -7.240 11.629 1.00 76.12 185 ILE A N 1
ATOM 1337 C CA . ILE A 1 185 ? 5.168 -6.893 10.594 1.00 76.12 185 ILE A CA 1
ATOM 1338 C C . ILE A 1 185 ? 6.515 -6.638 11.257 1.00 76.12 185 ILE A C 1
ATOM 1340 O O . ILE A 1 185 ? 6.639 -5.765 12.117 1.00 76.12 185 ILE A O 1
ATOM 1344 N N . ASP A 1 186 ? 7.536 -7.384 10.845 1.00 74.50 186 ASP A N 1
ATOM 1345 C CA . ASP A 1 186 ? 8.920 -7.049 11.162 1.00 74.50 186 ASP A CA 1
ATOM 1346 C C . ASP A 1 186 ? 9.458 -6.073 10.115 1.00 74.50 186 ASP A C 1
ATOM 1348 O O . ASP A 1 186 ? 9.945 -6.465 9.056 1.00 74.50 186 ASP A O 1
ATOM 1352 N N . TRP A 1 187 ? 9.328 -4.778 10.397 1.00 69.62 187 TRP A N 1
ATOM 1353 C CA . TRP A 1 187 ? 9.867 -3.733 9.530 1.00 69.62 187 TRP A CA 1
ATOM 1354 C C . TRP A 1 187 ? 11.390 -3.599 9.624 1.00 69.62 187 TRP A C 1
ATOM 1356 O O . TRP A 1 187 ? 11.993 -3.069 8.698 1.00 69.62 187 TRP A O 1
ATOM 1366 N N . LYS A 1 188 ? 12.017 -4.053 10.720 1.00 67.00 188 LYS A N 1
ATOM 1367 C CA . LYS A 1 188 ? 13.476 -3.965 10.903 1.00 67.00 188 LYS A CA 1
ATOM 1368 C C . LYS A 1 188 ? 14.198 -5.049 10.107 1.00 67.00 188 LYS A C 1
ATOM 1370 O O . LYS A 1 188 ? 15.262 -4.787 9.559 1.00 67.00 188 LYS A O 1
ATOM 1375 N N . GLY A 1 189 ? 13.612 -6.242 10.027 1.00 66.38 189 GLY A N 1
ATOM 1376 C CA . GLY A 1 189 ? 14.133 -7.360 9.239 1.00 66.38 189 GLY A CA 1
ATOM 1377 C C . GLY A 1 189 ? 13.923 -7.227 7.727 1.00 66.38 189 GLY A C 1
ATOM 1378 O O . GLY A 1 189 ? 14.472 -8.021 6.967 1.00 66.38 189 GLY A O 1
ATOM 1379 N N . ARG A 1 190 ? 13.148 -6.238 7.264 1.00 68.25 190 ARG A N 1
ATOM 1380 C CA . ARG A 1 190 ? 12.926 -5.986 5.834 1.00 68.25 190 ARG A CA 1
ATOM 1381 C C . ARG A 1 190 ? 13.978 -5.016 5.308 1.00 68.25 190 ARG A C 1
ATOM 1383 O O . ARG A 1 190 ? 13.935 -3.822 5.592 1.00 68.25 190 ARG A O 1
ATOM 1390 N N . THR A 1 191 ? 14.921 -5.533 4.531 1.00 65.50 191 THR A N 1
ATOM 1391 C CA . THR A 1 191 ? 15.951 -4.735 3.860 1.00 65.50 191 THR A CA 1
ATOM 1392 C C . THR A 1 191 ? 15.626 -4.544 2.383 1.00 65.50 191 THR A C 1
ATOM 1394 O O . THR A 1 191 ? 14.986 -5.379 1.745 1.00 65.50 191 THR A O 1
ATOM 1397 N N . PHE A 1 192 ? 16.082 -3.420 1.832 1.00 69.88 192 PHE A N 1
ATOM 1398 C CA . PHE A 1 192 ? 16.073 -3.187 0.393 1.00 69.88 192 PHE A CA 1
ATOM 1399 C C . PHE A 1 192 ? 17.315 -3.797 -0.217 1.00 69.88 192 PHE A C 1
ATOM 1401 O O . PHE A 1 192 ? 18.428 -3.509 0.225 1.00 69.88 192 PHE A O 1
ATOM 1408 N N . THR A 1 193 ? 17.124 -4.564 -1.278 1.00 72.56 193 THR A N 1
ATOM 1409 C CA . THR A 1 193 ? 18.201 -4.923 -2.187 1.00 72.56 193 THR A CA 1
ATOM 1410 C C . THR A 1 193 ? 17.879 -4.357 -3.564 1.00 72.56 193 THR A C 1
ATOM 1412 O O . THR A 1 193 ? 16.774 -4.501 -4.095 1.00 72.56 193 THR A O 1
ATOM 1415 N N . ILE A 1 194 ? 18.839 -3.613 -4.106 1.00 80.00 194 ILE A N 1
ATOM 1416 C CA . ILE A 1 194 ? 18.870 -3.242 -5.516 1.00 80.00 194 ILE A CA 1
ATOM 1417 C C . ILE A 1 194 ? 19.930 -4.155 -6.134 1.00 80.00 194 ILE A C 1
ATOM 1419 O O . ILE A 1 194 ? 21.044 -4.183 -5.604 1.00 80.00 194 ILE A O 1
ATOM 1423 N N . PRO A 1 195 ? 19.616 -4.896 -7.209 1.00 84.31 195 PRO A N 1
ATOM 1424 C CA . PRO A 1 195 ? 20.600 -5.727 -7.888 1.00 84.31 195 PRO A CA 1
ATOM 1425 C C . PRO A 1 195 ? 21.842 -4.922 -8.279 1.00 84.31 195 PRO A C 1
ATOM 1427 O O . PRO A 1 195 ? 21.725 -3.796 -8.765 1.00 84.31 195 PRO A O 1
ATOM 1430 N N . GLU A 1 196 ? 23.029 -5.510 -8.112 1.00 85.44 196 GLU A N 1
ATOM 1431 C CA . GLU A 1 196 ? 24.299 -4.870 -8.498 1.00 85.44 196 GLU A CA 1
ATOM 1432 C C . GLU A 1 196 ? 24.342 -4.544 -10.000 1.00 85.44 196 GLU A C 1
ATOM 1434 O O . GLU A 1 196 ? 24.951 -3.563 -10.427 1.00 85.44 196 GLU A O 1
ATOM 1439 N N . THR A 1 197 ? 23.657 -5.360 -10.803 1.00 87.06 197 THR A N 1
ATOM 1440 C CA . THR A 1 197 ? 23.502 -5.188 -12.246 1.00 87.06 197 THR A CA 1
ATOM 1441 C C . THR A 1 197 ? 22.045 -4.929 -12.599 1.00 87.06 197 THR A C 1
ATOM 1443 O O . THR A 1 197 ? 21.178 -5.730 -12.264 1.00 87.06 197 THR A O 1
ATOM 1446 N N . LEU A 1 198 ? 21.777 -3.853 -13.341 1.00 89.81 198 LEU A N 1
ATOM 1447 C CA . LEU A 1 198 ? 20.421 -3.439 -13.734 1.00 89.81 198 LEU A CA 1
ATOM 1448 C C . LEU A 1 198 ? 20.016 -3.941 -15.130 1.00 89.81 198 LEU A C 1
ATOM 1450 O O . LEU A 1 198 ? 19.220 -3.312 -15.821 1.00 89.81 198 LEU A O 1
ATOM 1454 N N . THR A 1 199 ? 20.604 -5.054 -15.561 1.00 87.94 199 THR A N 1
ATOM 1455 C CA . THR A 1 199 ? 20.375 -5.692 -16.862 1.00 87.94 199 THR A CA 1
ATOM 1456 C C . THR A 1 199 ? 19.790 -7.094 -16.667 1.00 87.94 199 THR A C 1
ATOM 1458 O O . THR A 1 199 ? 19.689 -7.582 -15.545 1.00 87.94 199 THR A O 1
ATOM 1461 N N . GLY A 1 200 ? 19.372 -7.753 -17.753 1.00 91.44 200 GLY A N 1
ATOM 1462 C CA . GLY A 1 200 ? 18.774 -9.098 -17.689 1.00 91.44 200 GLY A CA 1
ATOM 1463 C C . GLY A 1 200 ? 17.260 -9.117 -17.447 1.00 91.44 200 GLY A C 1
ATOM 1464 O O . GLY A 1 200 ? 16.678 -10.189 -17.285 1.00 91.44 200 GLY A O 1
ATOM 1465 N N . GLY A 1 201 ? 16.618 -7.948 -17.455 1.00 95.31 201 GLY A N 1
ATOM 1466 C CA . GLY A 1 201 ? 15.164 -7.832 -17.469 1.00 95.31 201 GLY A CA 1
ATOM 1467 C C . GLY A 1 201 ? 14.550 -8.114 -18.843 1.00 95.31 201 GLY A C 1
ATOM 1468 O O . GLY A 1 201 ? 15.190 -7.965 -19.885 1.00 95.31 201 GLY A O 1
ATOM 1469 N N . ASP A 1 202 ? 13.278 -8.491 -18.841 1.00 97.25 202 ASP A N 1
ATOM 1470 C CA . ASP A 1 202 ? 12.438 -8.647 -20.027 1.00 97.25 202 ASP A CA 1
ATOM 1471 C C . ASP A 1 202 ? 11.406 -7.523 -20.081 1.00 97.25 202 ASP A C 1
ATOM 1473 O O . ASP A 1 202 ? 10.551 -7.409 -19.208 1.00 97.25 202 ASP A O 1
ATOM 1477 N N . ALA A 1 203 ? 11.450 -6.706 -21.131 1.00 95.69 203 ALA A N 1
ATOM 1478 C CA . ALA A 1 203 ? 10.568 -5.551 -21.259 1.00 95.69 203 ALA A CA 1
ATOM 1479 C C . ALA A 1 203 ? 9.075 -5.904 -21.406 1.00 95.69 203 ALA A C 1
ATOM 1481 O O . ALA A 1 203 ? 8.227 -5.118 -20.992 1.00 95.69 203 ALA A O 1
ATOM 1482 N N . ALA A 1 204 ? 8.731 -7.057 -21.991 1.00 95.19 204 ALA A N 1
ATOM 1483 C CA . ALA A 1 204 ? 7.332 -7.466 -22.142 1.00 95.19 204 ALA A CA 1
ATOM 1484 C C . ALA A 1 204 ? 6.751 -7.956 -20.808 1.00 95.19 204 ALA A C 1
ATOM 1486 O O . ALA A 1 204 ? 5.583 -7.707 -20.507 1.00 95.19 204 ALA A O 1
ATOM 1487 N N . ARG A 1 205 ? 7.564 -8.624 -19.978 1.00 96.75 205 ARG A N 1
ATOM 1488 C CA . ARG A 1 205 ? 7.205 -8.852 -18.570 1.00 96.75 205 ARG A CA 1
ATOM 1489 C C . ARG A 1 205 ? 7.194 -7.540 -17.790 1.00 96.75 205 ARG A C 1
ATOM 1491 O O . ARG A 1 205 ? 6.280 -7.317 -17.005 1.00 96.75 205 ARG A O 1
ATOM 1498 N N . GLY A 1 206 ? 8.140 -6.654 -18.074 1.00 95.31 206 GLY A N 1
ATOM 1499 C CA . GLY A 1 206 ? 8.296 -5.354 -17.437 1.00 95.31 206 GLY A CA 1
ATOM 1500 C C . GLY A 1 206 ? 7.081 -4.458 -17.550 1.00 95.31 206 GLY A C 1
ATOM 1501 O O . GLY A 1 206 ? 6.693 -3.852 -16.562 1.00 95.31 206 GLY A O 1
ATOM 1502 N N . GLU A 1 207 ? 6.433 -4.425 -18.713 1.00 95.19 207 GLU A N 1
ATOM 1503 C CA . GLU A 1 207 ? 5.175 -3.696 -18.894 1.00 95.19 207 GLU A CA 1
ATOM 1504 C C . GLU A 1 207 ? 4.078 -4.228 -17.960 1.00 95.19 207 GLU A C 1
ATOM 1506 O O . GLU A 1 207 ? 3.425 -3.456 -17.259 1.00 95.19 207 GLU A O 1
ATOM 1511 N N . LYS A 1 208 ? 3.921 -5.556 -17.873 1.00 95.25 208 LYS A N 1
ATOM 1512 C CA . LYS A 1 208 ? 2.944 -6.183 -16.968 1.00 95.25 208 LYS A CA 1
ATOM 1513 C C . LYS A 1 208 ? 3.255 -5.877 -15.506 1.00 95.25 208 LYS A C 1
ATOM 1515 O O . LYS A 1 208 ? 2.342 -5.588 -14.738 1.00 95.25 208 LYS A O 1
ATOM 1520 N N . GLN A 1 209 ? 4.531 -5.911 -15.128 1.00 94.69 209 GLN A N 1
ATOM 1521 C CA . GLN A 1 209 ? 4.947 -5.570 -13.772 1.00 94.69 209 GLN A CA 1
ATOM 1522 C C . GLN A 1 209 ? 4.796 -4.073 -13.486 1.00 94.69 209 GLN A C 1
ATOM 1524 O O . GLN A 1 209 ? 4.393 -3.704 -12.390 1.00 94.69 209 GLN A O 1
ATOM 1529 N N . ALA A 1 210 ? 5.020 -3.196 -14.463 1.00 92.62 210 ALA A N 1
ATOM 1530 C CA . ALA A 1 210 ? 4.768 -1.769 -14.309 1.00 92.62 210 ALA A CA 1
ATOM 1531 C C . ALA A 1 210 ? 3.274 -1.501 -14.073 1.00 92.62 210 ALA A C 1
ATOM 1533 O O . ALA A 1 210 ? 2.939 -0.769 -13.148 1.00 92.62 210 ALA A O 1
ATOM 1534 N N . VAL A 1 211 ? 2.367 -2.147 -14.816 1.00 93.25 211 VAL A N 1
ATOM 1535 C CA . VAL A 1 211 ? 0.921 -2.078 -14.524 1.00 93.25 211 VAL A CA 1
ATOM 1536 C C . VAL A 1 211 ? 0.634 -2.599 -13.115 1.00 93.25 211 VAL A C 1
ATOM 1538 O O . VAL A 1 211 ? -0.006 -1.913 -12.325 1.00 93.25 211 VAL A O 1
ATOM 1541 N N . ARG A 1 212 ? 1.178 -3.762 -12.745 1.00 92.94 212 ARG A N 1
ATOM 1542 C CA . ARG A 1 212 ? 0.945 -4.358 -11.425 1.00 92.94 212 ARG A CA 1
ATOM 1543 C C . ARG A 1 212 ? 1.394 -3.461 -10.270 1.00 92.94 212 ARG A C 1
ATOM 1545 O O . ARG A 1 212 ? 0.649 -3.281 -9.315 1.00 92.94 212 ARG A O 1
ATOM 1552 N N . TYR A 1 213 ? 2.611 -2.936 -10.330 1.00 90.75 213 TYR A N 1
ATOM 1553 C CA . TYR A 1 213 ? 3.262 -2.250 -9.210 1.00 90.75 213 TYR A CA 1
ATOM 1554 C C . TYR A 1 213 ? 3.099 -0.728 -9.241 1.00 90.75 213 TYR A C 1
ATOM 1556 O O . TYR A 1 213 ? 3.169 -0.070 -8.205 1.00 90.75 213 TYR A O 1
ATOM 1564 N N . CYS A 1 214 ? 2.907 -0.142 -10.423 1.00 88.69 214 CYS A N 1
ATOM 1565 C CA . CYS A 1 214 ? 2.777 1.303 -10.602 1.00 88.69 214 CYS A CA 1
ATOM 1566 C C . CYS A 1 214 ? 1.352 1.718 -10.987 1.00 88.69 214 CYS A C 1
ATOM 1568 O O . CYS A 1 214 ? 0.960 2.840 -10.669 1.00 88.69 214 CYS A O 1
ATOM 1570 N N . GLY A 1 215 ? 0.569 0.818 -11.594 1.00 90.69 215 GLY A N 1
ATOM 1571 C CA . GLY A 1 215 ? -0.796 1.067 -12.077 1.00 90.69 215 GLY A CA 1
ATOM 1572 C C . GLY A 1 215 ? -1.801 1.450 -10.995 1.00 90.69 215 GLY A C 1
ATOM 1573 O O . GLY A 1 215 ? -2.853 1.994 -11.294 1.00 90.69 215 GLY A O 1
ATOM 1574 N N . THR A 1 216 ? -1.478 1.260 -9.714 1.00 89.56 216 THR A N 1
ATOM 1575 C CA . THR A 1 216 ? -2.331 1.775 -8.636 1.00 89.56 216 THR A CA 1
ATOM 1576 C C . THR A 1 216 ? -2.448 3.303 -8.686 1.00 89.56 216 THR A C 1
ATOM 1578 O O . THR A 1 216 ? -3.523 3.834 -8.427 1.00 89.56 216 THR A O 1
ATOM 1581 N N . CYS A 1 217 ? -1.362 4.000 -9.042 1.00 85.62 217 CYS A N 1
ATOM 1582 C CA . CYS A 1 217 ? -1.262 5.464 -8.963 1.00 85.62 217 CYS A CA 1
ATOM 1583 C C . CYS A 1 217 ? -0.851 6.133 -10.283 1.00 85.62 217 CYS A C 1
ATOM 1585 O O . CYS A 1 217 ? -0.963 7.349 -10.440 1.00 85.62 217 CYS A O 1
ATOM 1587 N 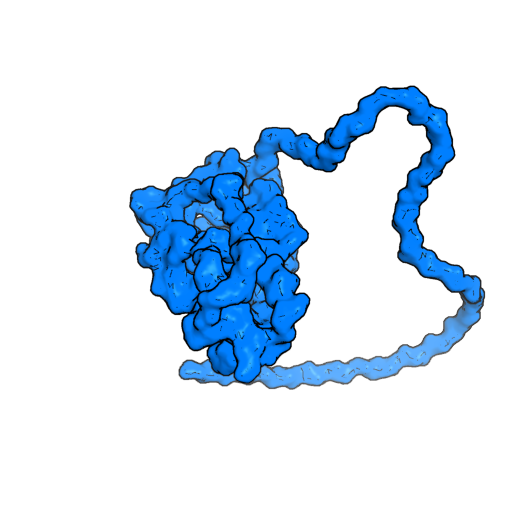N . HIS A 1 218 ? -0.291 5.365 -11.212 1.00 87.31 218 HIS A N 1
ATOM 1588 C CA . HIS A 1 218 ? 0.277 5.864 -12.453 1.00 87.31 218 HIS A CA 1
ATOM 1589 C C . HIS A 1 218 ? -0.419 5.236 -13.647 1.00 87.31 218 HIS A C 1
ATOM 1591 O O . HIS A 1 218 ? -0.639 4.031 -13.671 1.00 87.31 218 HIS A O 1
ATOM 1597 N N . GLU A 1 219 ? -0.686 6.038 -14.672 1.00 91.19 219 GLU A N 1
ATOM 1598 C CA . GLU A 1 219 ? -1.045 5.493 -15.974 1.00 91.19 219 GLU A CA 1
ATOM 1599 C C . GLU A 1 219 ? 0.196 4.830 -16.572 1.00 91.19 219 GLU A C 1
ATOM 1601 O O . GLU A 1 219 ? 1.261 5.453 -16.631 1.00 91.19 219 GLU A O 1
ATOM 1606 N N . VAL A 1 220 ? 0.076 3.578 -17.004 1.00 91.56 220 VAL A N 1
ATOM 1607 C CA . VAL A 1 220 ? 1.180 2.830 -17.619 1.00 91.56 220 VAL A CA 1
ATOM 1608 C C . VAL A 1 220 ? 0.838 2.570 -19.078 1.00 91.56 220 VAL A C 1
ATOM 1610 O O . VAL A 1 220 ? -0.087 1.819 -19.380 1.00 91.56 220 VAL A O 1
ATOM 1613 N N . ASN A 1 221 ? 1.588 3.205 -19.980 1.00 88.81 221 ASN A N 1
ATOM 1614 C CA . ASN A 1 221 ? 1.253 3.379 -21.393 1.00 88.81 221 ASN A CA 1
ATOM 1615 C C . ASN A 1 221 ? -0.129 4.022 -21.581 1.00 88.81 221 ASN A C 1
ATOM 1617 O O . ASN A 1 221 ? -0.186 5.245 -21.613 1.00 88.81 221 ASN A O 1
ATOM 1621 N N . ASP A 1 222 ? -1.183 3.207 -21.671 1.00 87.12 222 ASP A N 1
ATOM 1622 C CA . ASP A 1 222 ? -2.588 3.617 -21.832 1.00 87.12 222 ASP A CA 1
ATOM 1623 C C . ASP A 1 222 ? -3.517 2.923 -20.807 1.00 87.12 222 ASP A C 1
ATOM 1625 O O . ASP A 1 222 ? -4.742 3.025 -20.890 1.00 87.12 222 ASP A O 1
ATOM 1629 N N . ALA A 1 223 ? -2.954 2.167 -19.857 1.00 89.50 223 ALA A N 1
ATOM 1630 C CA . ALA A 1 223 ? -3.716 1.550 -18.780 1.00 89.50 223 ALA A CA 1
ATOM 1631 C C . ALA A 1 223 ? -4.049 2.608 -17.722 1.00 89.50 223 ALA A C 1
ATOM 1633 O O . ALA A 1 223 ? -3.140 3.127 -17.068 1.00 89.50 223 ALA A O 1
ATOM 1634 N N . GLU A 1 224 ? -5.342 2.916 -17.570 1.00 89.75 224 GLU A N 1
ATOM 1635 C CA . GLU A 1 224 ? -5.831 3.851 -16.553 1.00 89.75 224 GLU A CA 1
ATOM 1636 C C . GLU A 1 224 ? -5.406 3.389 -15.150 1.00 89.75 224 GLU A C 1
ATOM 1638 O O . GLU A 1 224 ? -5.452 2.189 -14.854 1.00 89.75 224 GLU A O 1
ATOM 1643 N N . PRO A 1 225 ? -5.000 4.323 -14.275 1.00 90.56 225 PRO A N 1
ATOM 1644 C CA . PRO A 1 225 ? -4.641 3.972 -12.917 1.00 90.56 225 PRO A CA 1
ATOM 1645 C C . PRO A 1 225 ? -5.873 3.553 -12.111 1.00 90.56 225 PRO A C 1
ATOM 1647 O O . PRO A 1 225 ? -6.984 4.028 -12.356 1.00 90.56 225 PRO A O 1
ATOM 1650 N N . LEU A 1 226 ? -5.669 2.721 -11.089 1.00 89.25 226 LEU A N 1
ATOM 1651 C CA . LEU A 1 226 ? -6.739 2.367 -10.152 1.00 89.25 226 LEU A CA 1
ATOM 1652 C C . LEU A 1 226 ? -7.232 3.590 -9.357 1.00 89.25 226 LEU A C 1
ATOM 1654 O O . LEU A 1 226 ? -8.428 3.710 -9.099 1.00 89.25 226 LEU A O 1
ATOM 1658 N N . TYR A 1 227 ? -6.315 4.491 -8.992 1.00 86.06 227 TYR A N 1
ATOM 1659 C CA . TYR A 1 227 ? -6.601 5.760 -8.328 1.00 86.06 227 TYR A CA 1
ATOM 1660 C C . TYR A 1 227 ? -5.919 6.924 -9.062 1.00 86.06 227 TYR A C 1
ATOM 1662 O O . TYR A 1 227 ? -4.718 6.892 -9.338 1.00 86.06 227 TYR A O 1
ATOM 1670 N N . ASP A 1 228 ? -6.674 7.988 -9.335 1.00 79.81 228 ASP A N 1
ATOM 1671 C CA . ASP A 1 228 ? -6.182 9.214 -9.978 1.00 79.81 228 ASP A CA 1
ATOM 1672 C C . ASP A 1 228 ? -5.545 10.162 -8.940 1.00 79.81 228 ASP A C 1
ATOM 1674 O O . ASP A 1 228 ? -6.140 11.146 -8.508 1.00 79.81 228 ASP A O 1
ATOM 1678 N N . VAL A 1 229 ? -4.334 9.825 -8.482 1.00 71.19 229 VAL A N 1
ATOM 1679 C CA . VAL A 1 229 ? -3.616 10.530 -7.392 1.00 71.19 229 VAL A CA 1
ATOM 1680 C C . VAL A 1 229 ? -2.523 11.481 -7.902 1.00 71.19 229 VAL A C 1
ATOM 1682 O O . VAL A 1 229 ? -1.397 11.499 -7.404 1.00 71.19 229 VAL A O 1
ATOM 1685 N N . GLY A 1 230 ? -2.825 12.275 -8.934 1.00 59.84 230 GLY A N 1
ATOM 1686 C CA . GLY A 1 230 ? -1.847 13.191 -9.545 1.00 59.84 230 GLY A CA 1
ATOM 1687 C C . GLY A 1 230 ? -0.953 12.488 -10.571 1.00 59.84 230 GLY A C 1
ATOM 1688 O O . GLY A 1 230 ? 0.281 12.524 -10.500 1.00 59.84 230 GLY A O 1
ATOM 1689 N N . VAL A 1 231 ? -1.615 11.823 -11.518 1.00 62.72 231 VAL A N 1
ATOM 1690 C CA . VAL A 1 231 ? -1.068 10.854 -12.473 1.00 62.72 231 VAL A CA 1
ATOM 1691 C C . VAL A 1 231 ? 0.181 11.357 -13.190 1.00 62.72 231 VAL A C 1
ATOM 1693 O O . VAL A 1 231 ? 0.215 12.413 -13.823 1.00 62.72 231 VAL A O 1
ATOM 1696 N N . ARG A 1 232 ? 1.228 10.530 -13.145 1.00 75.19 232 ARG A N 1
ATOM 1697 C CA . ARG A 1 232 ? 2.328 10.594 -14.112 1.00 75.19 232 ARG A CA 1
ATOM 1698 C C . ARG A 1 232 ? 2.165 9.452 -15.095 1.00 75.19 232 ARG A C 1
ATOM 1700 O O . ARG A 1 232 ? 2.085 8.308 -14.662 1.00 75.19 232 ARG A O 1
ATOM 1707 N N . HIS A 1 233 ? 2.186 9.780 -16.380 1.00 85.25 233 HIS A N 1
ATOM 1708 C CA . HIS A 1 233 ? 2.210 8.799 -17.457 1.00 85.25 233 HIS A CA 1
ATOM 1709 C C . HIS A 1 233 ? 3.578 8.114 -17.496 1.00 85.25 233 HIS A C 1
ATOM 1711 O O . HIS A 1 233 ? 4.607 8.753 -17.737 1.00 85.25 233 HIS A O 1
ATOM 1717 N N . LEU A 1 234 ? 3.587 6.813 -17.250 1.00 86.88 234 LEU A N 1
ATOM 1718 C CA . LEU A 1 234 ? 4.749 5.944 -17.315 1.00 86.88 234 LEU A CA 1
ATOM 1719 C C . LEU A 1 234 ? 4.730 5.228 -18.662 1.00 86.88 234 LEU A C 1
ATOM 1721 O O . LEU A 1 234 ? 3.943 4.313 -18.872 1.00 86.88 234 LEU A O 1
ATOM 1725 N N . LYS A 1 235 ? 5.593 5.652 -19.587 1.00 88.00 235 LYS A N 1
ATOM 1726 C CA . LYS A 1 235 ? 5.675 5.058 -20.928 1.00 88.00 235 LYS A CA 1
ATOM 1727 C C . LYS A 1 235 ? 6.970 4.279 -21.109 1.00 88.00 235 LYS A C 1
ATOM 1729 O O . LYS A 1 235 ? 8.027 4.728 -20.651 1.00 88.00 235 LYS A O 1
ATOM 1734 N N . GLY A 1 236 ? 6.887 3.147 -21.801 1.00 87.56 236 GLY A N 1
ATOM 1735 C CA . GLY A 1 236 ? 8.063 2.367 -22.194 1.00 87.56 236 GLY A CA 1
ATOM 1736 C C . GLY A 1 236 ? 9.036 3.196 -23.040 1.00 87.56 236 GLY A C 1
ATOM 1737 O O . GLY A 1 236 ? 8.630 4.143 -23.717 1.00 87.56 236 GLY A O 1
ATOM 1738 N N . GLY A 1 237 ? 10.331 2.893 -22.955 1.00 84.44 237 GLY A N 1
ATOM 1739 C CA . GLY A 1 237 ? 11.369 3.552 -23.765 1.00 84.44 237 GLY A CA 1
ATOM 1740 C C . GLY A 1 237 ? 11.623 5.032 -23.476 1.00 84.44 237 GLY A C 1
ATOM 1741 O O . GLY A 1 237 ? 12.304 5.709 -24.251 1.00 84.44 237 GLY A O 1
ATOM 1742 N N . THR A 1 238 ? 11.083 5.570 -22.381 1.00 84.75 238 THR A N 1
ATOM 1743 C CA . THR A 1 238 ? 11.237 6.989 -22.020 1.00 84.75 238 THR A CA 1
ATOM 1744 C C . THR A 1 238 ? 12.465 7.284 -21.165 1.00 84.75 238 THR A C 1
ATOM 1746 O O . THR A 1 238 ? 12.801 8.453 -20.947 1.00 84.75 238 THR A O 1
ATOM 1749 N N . VAL A 1 239 ? 13.158 6.253 -20.676 1.00 84.06 239 VAL A N 1
ATOM 1750 C CA . VAL A 1 239 ? 14.275 6.399 -19.742 1.00 84.06 239 VAL A CA 1
ATOM 1751 C C . VAL A 1 239 ? 15.571 5.964 -20.415 1.00 84.06 239 VAL A C 1
ATOM 1753 O O . VAL A 1 239 ? 15.708 4.840 -20.878 1.00 84.06 239 VAL A O 1
ATOM 1756 N N . ALA A 1 240 ? 16.548 6.870 -20.458 1.00 83.31 240 ALA A N 1
ATOM 1757 C CA . ALA A 1 240 ? 17.888 6.549 -20.941 1.00 83.31 240 ALA A CA 1
ATOM 1758 C C . ALA A 1 240 ? 18.633 5.619 -19.961 1.00 83.31 240 ALA A C 1
ATOM 1760 O O . ALA A 1 240 ? 18.478 5.747 -18.744 1.00 83.31 240 ALA A O 1
ATOM 1761 N N . THR A 1 241 ? 19.471 4.722 -20.490 1.00 81.94 241 THR A N 1
ATOM 1762 C CA . THR A 1 241 ? 20.216 3.696 -19.736 1.00 81.94 241 THR A CA 1
ATOM 1763 C C . THR A 1 241 ? 21.020 4.266 -18.560 1.00 81.94 241 THR A C 1
ATOM 1765 O O . THR A 1 241 ? 21.005 3.720 -17.459 1.00 81.94 241 THR A O 1
ATOM 1768 N N . ASP A 1 242 ? 21.656 5.429 -18.735 1.00 82.75 242 ASP A N 1
ATOM 1769 C CA . ASP A 1 242 ? 22.447 6.133 -17.708 1.00 82.75 242 ASP A CA 1
ATOM 1770 C C . ASP A 1 242 ? 21.602 6.689 -16.539 1.00 82.75 242 ASP A C 1
ATOM 1772 O O . ASP A 1 242 ? 22.118 7.263 -15.570 1.00 82.75 242 ASP A O 1
ATOM 1776 N N . ARG A 1 243 ? 20.276 6.541 -16.622 1.00 85.25 243 ARG A N 1
ATOM 1777 C CA . ARG A 1 243 ? 19.312 6.953 -15.599 1.00 85.25 243 ARG A CA 1
ATOM 1778 C C . ARG A 1 243 ? 18.667 5.782 -14.863 1.00 85.25 243 ARG A C 1
ATOM 1780 O O . ARG A 1 243 ? 17.941 6.050 -13.903 1.00 85.25 243 ARG A O 1
ATOM 1787 N N . LEU A 1 244 ? 18.935 4.535 -15.258 1.00 83.88 244 LEU A N 1
ATOM 1788 C CA . LEU A 1 244 ? 18.311 3.352 -14.657 1.00 83.88 244 LEU A CA 1
ATOM 1789 C C . LEU A 1 244 ? 18.660 3.197 -13.176 1.00 83.88 244 LEU A C 1
ATOM 1791 O O . LEU A 1 244 ? 17.763 2.935 -12.387 1.00 83.88 244 LEU A O 1
ATOM 1795 N N . ASP A 1 245 ? 19.898 3.477 -12.763 1.00 84.81 245 ASP A N 1
ATOM 1796 C CA . ASP A 1 245 ? 20.290 3.448 -11.341 1.00 84.81 245 ASP A CA 1
ATOM 1797 C C . ASP A 1 245 ? 19.483 4.442 -10.493 1.00 84.81 245 ASP A C 1
ATOM 1799 O O . ASP A 1 245 ? 18.949 4.100 -9.437 1.00 84.81 245 ASP A O 1
ATOM 1803 N N . ARG A 1 246 ? 19.296 5.669 -10.995 1.00 84.00 246 ARG A N 1
ATOM 1804 C CA . ARG A 1 246 ? 18.477 6.675 -10.303 1.00 84.00 246 ARG A CA 1
ATOM 1805 C C . ARG A 1 246 ? 17.005 6.279 -10.261 1.00 84.00 246 ARG A C 1
ATOM 1807 O O . ARG A 1 246 ? 16.320 6.633 -9.305 1.00 84.00 246 ARG A O 1
ATOM 1814 N N . LEU A 1 247 ? 16.507 5.595 -11.289 1.00 83.75 247 LEU A N 1
ATOM 1815 C CA . LEU A 1 247 ? 15.137 5.093 -11.322 1.00 83.75 247 LEU A CA 1
ATOM 1816 C C . LEU A 1 247 ? 14.949 3.918 -10.355 1.00 83.75 247 LEU A C 1
ATOM 1818 O O . LEU A 1 247 ? 14.024 3.961 -9.553 1.00 83.75 247 LEU A O 1
ATOM 1822 N N . ALA A 1 248 ? 15.853 2.937 -10.369 1.00 84.06 248 ALA A N 1
ATOM 1823 C CA . ALA A 1 248 ? 15.855 1.794 -9.461 1.00 84.06 248 ALA A CA 1
ATOM 1824 C C . ALA A 1 248 ? 15.870 2.255 -8.000 1.00 84.06 248 ALA A C 1
ATOM 1826 O O . ALA A 1 248 ? 15.028 1.836 -7.206 1.00 84.06 248 ALA A O 1
ATOM 1827 N N . LYS A 1 249 ? 16.745 3.219 -7.682 1.00 80.25 249 LYS A N 1
ATOM 1828 C CA . LYS A 1 249 ? 16.765 3.886 -6.378 1.00 80.25 249 LYS A CA 1
ATOM 1829 C C . LYS A 1 249 ? 15.451 4.584 -6.082 1.00 80.25 249 LYS A C 1
ATOM 1831 O O . LYS A 1 249 ? 14.929 4.391 -5.013 1.00 80.25 249 LYS A O 1
ATOM 1836 N N . ARG A 1 250 ? 14.827 5.319 -7.002 1.00 78.06 250 ARG A N 1
ATOM 1837 C CA . ARG A 1 250 ? 13.519 5.947 -6.712 1.00 78.06 250 ARG A CA 1
ATOM 1838 C C . ARG A 1 250 ? 12.381 4.950 -6.484 1.00 78.06 250 ARG A C 1
ATOM 1840 O O . ARG A 1 250 ? 11.483 5.261 -5.710 1.00 78.06 250 ARG A O 1
ATOM 1847 N N . ILE A 1 251 ? 12.399 3.807 -7.170 1.00 76.88 251 ILE A N 1
ATOM 1848 C CA . ILE A 1 251 ? 11.390 2.748 -7.023 1.00 76.88 251 ILE A CA 1
ATOM 1849 C C . ILE A 1 251 ? 11.544 2.048 -5.664 1.00 76.88 251 ILE A C 1
ATOM 1851 O O . ILE A 1 251 ? 10.549 1.774 -4.997 1.00 76.88 251 ILE A O 1
ATOM 1855 N N . LYS A 1 252 ? 12.784 1.769 -5.242 1.00 73.94 252 LYS A N 1
ATOM 1856 C CA . LYS A 1 252 ? 13.084 1.030 -4.001 1.00 73.94 252 LYS A CA 1
ATOM 1857 C C . LYS A 1 252 ? 13.364 1.914 -2.780 1.00 73.94 252 LYS A C 1
ATOM 1859 O O . LYS A 1 252 ? 13.174 1.475 -1.654 1.00 73.94 252 LYS A O 1
ATOM 1864 N N . ASP A 1 253 ? 13.783 3.148 -2.997 1.00 67.69 253 ASP A N 1
ATOM 1865 C CA . ASP A 1 253 ? 14.289 4.103 -2.013 1.00 67.69 253 ASP A CA 1
ATOM 1866 C C . ASP A 1 253 ? 13.795 5.519 -2.353 1.00 67.69 253 ASP A C 1
ATOM 1868 O O . ASP A 1 253 ? 14.485 6.381 -2.912 1.00 67.69 253 ASP A O 1
ATOM 1872 N N . LYS A 1 254 ? 12.532 5.787 -2.028 1.00 55.47 254 LYS A N 1
ATOM 1873 C CA . LYS A 1 254 ? 12.085 7.171 -1.930 1.00 55.47 254 LYS A CA 1
ATOM 1874 C C . LYS A 1 254 ? 12.553 7.655 -0.565 1.00 55.47 254 LYS A C 1
ATOM 1876 O O . LYS A 1 254 ? 11.867 7.383 0.411 1.00 55.47 254 LYS A O 1
ATOM 1881 N N . GLY A 1 255 ? 13.685 8.363 -0.534 1.00 47.94 255 GLY A N 1
ATOM 1882 C CA . GLY A 1 255 ? 14.401 8.891 0.642 1.00 47.94 255 GLY A CA 1
ATOM 1883 C C . GLY A 1 255 ? 13.630 9.770 1.647 1.00 47.94 255 GLY A C 1
ATOM 1884 O O . GLY A 1 255 ? 14.231 10.605 2.314 1.00 47.94 255 GLY A O 1
ATOM 1885 N N . LYS A 1 256 ? 12.309 9.604 1.789 1.00 49.78 256 LYS A N 1
ATOM 1886 C CA . LYS A 1 256 ? 11.641 9.737 3.080 1.00 49.78 256 LYS A CA 1
ATOM 1887 C C . LYS A 1 256 ? 12.143 8.567 3.928 1.00 49.78 256 LYS A C 1
ATOM 1889 O O . LYS A 1 256 ? 11.750 7.425 3.691 1.00 49.78 256 LYS A O 1
ATOM 1894 N N . SER A 1 257 ? 13.051 8.847 4.862 1.00 47.22 257 SER A N 1
ATOM 1895 C CA . SER A 1 257 ? 13.454 7.870 5.869 1.00 47.22 257 SER A CA 1
ATOM 1896 C C . SER A 1 257 ? 12.203 7.221 6.455 1.00 47.22 257 SER A C 1
ATOM 1898 O O . SER A 1 257 ? 11.188 7.894 6.657 1.00 47.22 257 SER A O 1
ATOM 1900 N N . ASN A 1 258 ? 12.266 5.912 6.706 1.00 51.03 258 ASN A N 1
ATOM 1901 C CA . ASN A 1 258 ? 11.328 5.269 7.617 1.00 51.03 258 ASN A CA 1
ATOM 1902 C C . ASN A 1 258 ? 11.229 6.193 8.839 1.00 51.03 258 ASN A C 1
ATOM 1904 O O . ASN A 1 258 ? 12.250 6.426 9.483 1.00 51.03 258 ASN A O 1
ATOM 1908 N N . ASN A 1 259 ? 10.066 6.781 9.113 1.00 50.53 259 ASN A N 1
ATOM 1909 C CA . ASN A 1 259 ? 9.892 7.405 10.417 1.00 50.53 259 ASN A CA 1
ATOM 1910 C C . ASN A 1 259 ? 9.638 6.276 11.420 1.00 50.53 259 ASN A C 1
ATOM 1912 O O . ASN A 1 259 ? 9.344 5.138 11.032 1.00 50.53 259 ASN A O 1
ATOM 1916 N N . ASP A 1 260 ? 9.724 6.562 12.707 1.00 51.94 260 ASP A N 1
ATOM 1917 C CA . ASP A 1 260 ? 9.589 5.542 13.749 1.00 51.94 260 ASP A CA 1
ATOM 1918 C C . ASP A 1 260 ? 8.212 4.862 13.791 1.00 51.94 260 ASP A C 1
ATOM 1920 O O . ASP A 1 260 ? 8.040 3.870 14.494 1.00 51.94 260 ASP A O 1
ATOM 1924 N N . PHE A 1 261 ? 7.265 5.289 12.943 1.00 53.19 261 PHE A N 1
ATOM 1925 C CA . PHE A 1 261 ? 5.878 4.828 12.906 1.00 53.19 261 PHE A CA 1
ATOM 1926 C C . PHE A 1 261 ? 5.504 4.069 11.618 1.00 53.19 261 PHE A C 1
ATOM 1928 O O . PHE A 1 261 ? 4.757 3.098 11.681 1.00 53.19 261 PHE A O 1
ATOM 1935 N N . MET A 1 262 ? 6.088 4.402 10.461 1.00 59.03 262 MET A N 1
ATOM 1936 C CA . MET A 1 262 ? 5.833 3.748 9.168 1.00 59.03 262 MET A CA 1
ATOM 1937 C C . MET A 1 262 ? 7.103 3.637 8.313 1.00 59.03 262 MET A C 1
ATOM 1939 O O . MET A 1 262 ? 7.977 4.503 8.380 1.00 59.03 262 MET A O 1
ATOM 1943 N N . PRO A 1 263 ? 7.286 2.543 7.553 1.00 57.34 263 PRO A N 1
ATOM 1944 C CA . PRO A 1 263 ? 8.337 2.501 6.543 1.00 57.34 263 PRO A CA 1
ATOM 1945 C C . PRO A 1 263 ? 8.083 3.558 5.454 1.00 57.34 263 PRO A C 1
ATOM 1947 O O . PRO A 1 263 ? 6.957 4.022 5.272 1.00 57.34 263 PRO A O 1
ATOM 1950 N N . GLY A 1 264 ? 9.136 3.939 4.733 1.00 57.81 264 GLY A N 1
ATOM 1951 C CA . GLY A 1 264 ? 9.040 4.790 3.553 1.00 57.81 264 GLY A CA 1
ATOM 1952 C C . GLY A 1 264 ? 8.162 4.173 2.458 1.00 57.81 264 GLY A C 1
ATOM 1953 O O . GLY A 1 264 ? 7.774 3.008 2.513 1.00 57.81 264 GLY A O 1
ATOM 1954 N N . PHE A 1 265 ? 7.853 4.976 1.440 1.00 55.66 265 PHE A N 1
ATOM 1955 C CA . PHE A 1 265 ? 7.014 4.587 0.303 1.00 55.66 265 PHE A CA 1
ATOM 1956 C C . PHE A 1 265 ? 7.808 3.690 -0.648 1.00 55.66 265 PHE A C 1
ATOM 1958 O O . PHE A 1 265 ? 8.301 4.142 -1.682 1.00 55.66 265 PHE A O 1
ATOM 1965 N N . ASN A 1 266 ? 8.025 2.444 -0.252 1.00 60.09 266 ASN A N 1
ATOM 1966 C CA . ASN A 1 266 ? 8.810 1.496 -1.018 1.00 60.09 266 ASN A CA 1
ATOM 1967 C C . ASN A 1 266 ? 8.134 0.135 -1.059 1.00 60.09 266 ASN A C 1
ATOM 1969 O O . ASN A 1 266 ? 7.647 -0.381 -0.055 1.00 60.09 266 ASN A O 1
ATOM 1973 N N . ASP A 1 267 ? 8.144 -0.472 -2.244 1.00 62.03 267 ASP A N 1
ATOM 1974 C CA . ASP A 1 267 ? 7.646 -1.828 -2.386 1.00 62.03 267 ASP A CA 1
ATOM 1975 C C . ASP A 1 267 ? 8.724 -2.829 -1.940 1.00 62.03 267 ASP A C 1
ATOM 1977 O O . ASP A 1 267 ? 9.537 -3.348 -2.720 1.00 62.03 267 ASP A O 1
ATOM 1981 N N . GLN A 1 268 ? 8.721 -3.083 -0.631 1.00 69.19 268 GLN A N 1
ATOM 1982 C CA . GLN A 1 268 ? 9.506 -4.125 0.038 1.00 69.19 268 GLN A CA 1
ATOM 1983 C C . GLN A 1 268 ? 9.117 -5.541 -0.405 1.00 69.19 268 GLN A C 1
ATOM 1985 O O . GLN A 1 268 ? 9.777 -6.505 -0.027 1.00 69.19 268 GLN A O 1
ATOM 1990 N N . ARG A 1 269 ? 8.022 -5.687 -1.155 1.00 80.69 269 ARG A N 1
ATOM 1991 C CA . ARG A 1 269 ? 7.454 -6.963 -1.592 1.00 80.69 269 ARG A CA 1
ATOM 1992 C C . ARG A 1 269 ? 7.756 -7.249 -3.062 1.00 80.69 269 ARG A C 1
ATOM 1994 O O . ARG A 1 269 ? 7.556 -8.379 -3.490 1.00 80.69 269 ARG A O 1
ATOM 2001 N N . MET A 1 270 ? 8.248 -6.264 -3.820 1.00 86.38 270 MET A N 1
ATOM 2002 C CA . MET A 1 270 ? 8.657 -6.425 -5.217 1.00 86.38 270 MET A CA 1
ATOM 2003 C C . MET A 1 270 ? 9.938 -7.275 -5.319 1.00 86.38 270 MET A C 1
ATOM 2005 O O . MET A 1 270 ? 10.986 -6.840 -4.824 1.00 86.38 270 MET A O 1
ATOM 2009 N N . PRO A 1 271 ? 9.900 -8.439 -5.988 1.00 88.12 271 PRO A N 1
ATOM 2010 C CA . PRO A 1 271 ? 11.087 -9.231 -6.291 1.00 88.12 271 PRO A CA 1
ATOM 2011 C C . PRO A 1 271 ? 12.115 -8.459 -7.128 1.00 88.12 271 PRO A C 1
ATOM 2013 O O . PRO A 1 271 ? 11.765 -7.604 -7.939 1.00 88.12 271 PRO A O 1
ATOM 2016 N N . GLU A 1 272 ? 13.396 -8.801 -6.986 1.00 90.44 272 GLU A N 1
ATOM 2017 C CA . GLU A 1 272 ? 14.476 -8.193 -7.778 1.00 90.44 272 GLU A CA 1
ATOM 2018 C C . GLU A 1 272 ? 14.273 -8.367 -9.286 1.00 90.44 272 GLU A C 1
ATOM 2020 O O . GLU A 1 272 ? 14.462 -7.419 -10.043 1.00 90.44 272 GLU A O 1
ATOM 2025 N N . GLN A 1 273 ? 13.831 -9.549 -9.726 1.00 94.25 273 GLN A N 1
ATOM 2026 C CA . GLN A 1 273 ? 13.580 -9.798 -11.145 1.00 94.25 273 GLN A CA 1
ATOM 2027 C C . GLN A 1 273 ? 12.462 -8.909 -11.701 1.00 94.25 273 GLN A C 1
ATOM 2029 O O . GLN A 1 273 ? 12.573 -8.435 -12.829 1.00 94.25 273 GLN A O 1
ATOM 2034 N N . ASP A 1 274 ? 11.421 -8.633 -10.912 1.00 93.75 274 ASP A N 1
ATOM 2035 C CA . ASP A 1 274 ? 10.334 -7.747 -11.337 1.00 93.75 274 ASP A CA 1
ATOM 2036 C C . ASP A 1 274 ? 10.832 -6.304 -11.477 1.00 93.75 274 ASP A C 1
ATOM 2038 O O . ASP A 1 274 ? 10.469 -5.620 -12.433 1.00 93.75 274 ASP A O 1
ATOM 2042 N N . LEU A 1 275 ? 11.736 -5.860 -10.594 1.00 92.19 275 LEU A N 1
ATOM 2043 C CA . LEU A 1 275 ? 12.426 -4.579 -10.757 1.00 92.19 275 LEU A CA 1
ATOM 2044 C C . LEU A 1 275 ? 13.239 -4.548 -12.060 1.00 92.19 275 LEU A C 1
ATOM 2046 O O . LEU A 1 275 ? 13.132 -3.583 -12.812 1.00 92.19 275 LEU A O 1
ATOM 2050 N N . LEU A 1 276 ? 14.031 -5.585 -12.346 1.00 94.12 276 LEU A N 1
ATOM 2051 C CA . LEU A 1 276 ? 14.827 -5.655 -13.578 1.00 94.12 276 LEU A CA 1
ATOM 2052 C C . LEU A 1 276 ? 13.946 -5.632 -14.830 1.00 94.12 276 LEU A C 1
ATOM 2054 O O . LEU A 1 276 ? 14.244 -4.901 -15.775 1.00 94.12 276 LEU A O 1
ATOM 2058 N N . ASP A 1 277 ? 12.847 -6.385 -14.830 1.00 96.44 277 ASP A N 1
ATOM 2059 C CA . ASP A 1 277 ? 11.875 -6.399 -15.920 1.00 96.44 277 ASP A CA 1
ATOM 2060 C C . ASP A 1 277 ? 11.271 -4.989 -16.123 1.00 96.44 277 ASP A C 1
ATOM 2062 O O . ASP A 1 277 ? 11.271 -4.479 -17.245 1.00 96.44 277 ASP A O 1
ATOM 2066 N N . ILE A 1 278 ? 10.843 -4.305 -15.050 1.00 94.50 278 ILE A N 1
ATOM 2067 C CA . ILE A 1 278 ? 10.325 -2.920 -15.105 1.00 94.50 278 ILE A CA 1
ATOM 2068 C C . ILE A 1 278 ? 11.369 -1.947 -15.676 1.00 94.50 278 ILE A C 1
ATOM 2070 O O . ILE A 1 278 ? 11.042 -1.095 -16.506 1.00 94.50 278 ILE A O 1
ATOM 2074 N N . LEU A 1 279 ? 12.632 -2.058 -15.259 1.00 93.81 279 LEU A N 1
ATOM 2075 C CA . LEU A 1 279 ? 13.709 -1.213 -15.780 1.00 93.81 279 LEU A CA 1
ATOM 2076 C C . LEU A 1 279 ? 13.934 -1.456 -17.280 1.00 93.81 279 LEU A C 1
ATOM 2078 O O . LEU A 1 279 ? 14.040 -0.490 -18.037 1.00 93.81 279 LEU A O 1
ATOM 2082 N N . ALA A 1 280 ? 13.914 -2.718 -17.721 1.00 94.88 280 ALA A N 1
ATOM 2083 C CA . ALA A 1 280 ? 14.018 -3.074 -19.136 1.00 94.88 280 ALA A CA 1
ATOM 2084 C C . ALA A 1 280 ? 12.848 -2.513 -19.965 1.00 94.88 280 ALA A C 1
ATOM 2086 O O . ALA A 1 280 ? 13.043 -2.079 -21.100 1.00 94.88 280 ALA A O 1
ATOM 2087 N N . PHE A 1 281 ? 11.637 -2.468 -19.403 1.00 95.12 281 PHE A N 1
ATOM 2088 C CA . PHE A 1 281 ? 10.485 -1.817 -20.032 1.00 95.12 281 PHE A CA 1
ATOM 2089 C C . PHE A 1 281 ? 10.705 -0.311 -20.244 1.00 95.12 281 PHE A C 1
ATOM 2091 O O . PHE A 1 281 ? 10.469 0.205 -21.338 1.00 95.12 281 PHE A O 1
ATOM 2098 N N . PHE A 1 282 ? 11.200 0.398 -19.229 1.00 92.12 282 PHE A N 1
ATOM 2099 C CA . PHE A 1 282 ? 11.458 1.836 -19.339 1.00 92.12 282 PHE A CA 1
ATOM 2100 C C . PHE A 1 282 ? 12.621 2.190 -20.269 1.00 92.12 282 PHE A C 1
ATOM 2102 O O . PHE A 1 282 ? 12.630 3.285 -20.836 1.00 92.12 282 PHE A O 1
ATOM 2109 N N . GLU A 1 283 ? 13.578 1.281 -20.437 1.00 91.81 283 GLU A N 1
ATOM 2110 C CA . GLU A 1 283 ? 14.711 1.441 -21.349 1.00 91.81 283 GLU A CA 1
ATOM 2111 C C . GLU A 1 283 ? 14.347 1.156 -22.816 1.00 91.81 283 GLU A C 1
ATOM 2113 O O . GLU A 1 283 ? 14.844 1.835 -23.720 1.00 91.81 283 GLU A O 1
ATOM 2118 N N . LYS A 1 284 ? 13.495 0.152 -23.070 1.00 81.19 284 LYS A N 1
ATOM 2119 C CA . LYS A 1 284 ? 13.215 -0.359 -24.420 1.00 81.19 284 LYS A CA 1
ATOM 2120 C C . LYS A 1 284 ? 12.527 0.685 -25.305 1.00 81.19 284 LYS A C 1
ATOM 2122 O O . LYS A 1 284 ? 11.350 0.973 -25.114 1.00 81.19 284 LYS A O 1
ATOM 2127 N N . LYS A 1 285 ? 13.266 1.196 -26.291 1.00 60.53 285 LYS A N 1
ATOM 2128 C CA . LYS A 1 285 ? 12.774 2.083 -27.358 1.00 60.53 285 LYS A CA 1
ATOM 2129 C C . LYS A 1 285 ? 11.955 1.346 -28.411 1.00 60.53 285 LYS A C 1
ATOM 2131 O O . LYS A 1 285 ? 12.283 0.170 -28.693 1.00 60.53 285 LYS A O 1
#

Radius of gyration: 24.11 Å; chains: 1; bounding box: 65×74×51 Å

Sequence (285 aa):
MQKHRLPGLMALLTLGCTLLAVGCSTTKKANDEPACGGEACGGSACGSETCGGETAGDKLEERFAETWDVAVTLSGDAEAGRKFFNEEGFDEGMPCAACHAFDKADTMTTDAGDHQRAAVSVYAARWRTNIKNTGSHNSTLGGDVCVPYWQGGPKEGAGAQQLADLDAFFKAESGPKDHATAVNIDWKGRTFTIPETLTGGDAARGEKQAVRYCGTCHEVNDAEPLYDVGVRHLKGGTVATDRLDRLAKRIKDKGKSNNDFMPGFNDQRMPEQDLLDILAFFEKK

Secondary structure (DSSP, 8-state):
-PPPPPPP------------------------PPP--------S------S----S---HHHHTHHHHHHHTTS---HHHHHHHHHH---TT---HHHH----TT--SS--SSS---SSPP-TTGGG-S-SSSS----GGGHHHHHHHHHS---TT-S-HHHHHHHHHHHHHH---TTSTTSSPP-SSS------S------HHHHHHHHHHHHTTTS-BTTB--SS-SSPPPB-TT-S-GGGHHHHHHHHH--SS---SSS--S--TTS-HHHHHHHHHHHH--

pLDDT: mean 72.48, std 23.15, range [24.92, 97.62]

Foldseek 3Di:
DDDDDDDDDDDDDDDDDDDDDDDDDDDDDDPDDDDDDDDDDDDDDPDPPDDDPDDPDPQLCVLLVVLQVLLVVDAAAQVLLVCQQQFDFDPLRDHVCLAAAADLPFAQQDHPDLADHLHGHCALCLLELDLQNNRDSAPLSVQQVCRVPPRVHDPSGDGSRSSNHNRSNNVVRHDDCPRNRVDYDDPVPQDDDADPDLAPAAQVLLLSLCCHYVLCDEAEQNRHRVGPRPYDYHYFQQDAPVCLVVVSCVAAPPPPCQDSRGHPRHRSSDDNRNSSNNSNRNNPD